Protein AF-A0AAD9KXQ6-F1 (afdb_monomer)

Organism: Ridgeia piscesae (NCBI:txid27915)

Solvent-accessible surface area (backbone atoms only — not comparable to full-atom values): 14714 Å² total; per-residue (Å²): 136,87,75,95,82,73,91,66,89,77,78,86,79,86,80,89,77,93,80,76,83,71,79,79,70,72,80,67,67,81,70,73,76,75,82,79,82,61,79,60,56,77,40,66,69,54,36,52,54,49,51,54,51,50,54,53,53,54,74,71,52,80,78,59,92,85,65,50,75,68,57,53,49,51,51,53,51,51,51,58,55,62,71,52,66,61,65,51,61,38,98,84,64,82,48,66,40,57,52,66,70,60,47,51,54,48,50,49,54,53,51,49,59,70,72,63,58,87,73,85,74,62,60,69,64,56,74,67,53,84,79,72,84,82,69,67,82,73,76,54,81,82,49,72,67,56,53,50,51,52,46,69,64,54,62,78,95,52,82,46,59,99,82,66,60,41,54,57,54,66,55,62,62,58,82,72,62,78,86,70,83,80,89,82,80,83,66,79,81,72,70,84,80,73,84,68,55,75,67,54,53,49,52,53,54,51,52,56,56,51,60,70,68,73,76,74,84,88,129

Radius of gyration: 32.1 Å; Cα contacts (8 Å, |Δi|>4): 55; chains: 1; bounding box: 67×59×83 Å

Secondary structure (DSSP, 8-state):
---S------------------------SS-PPPPP--GGGGSHHHHHHHHHHHHHHHHT----TT--HHHHHHHHHHHHHHSS---EE-TTSS-EE--HHHHHHHHHHHHHHHH-------HHHHHTS-PPPP-GGGSSPPPHHHHHHHHHTSPTTPPP-TT---HHHHHHTTTT-SS---SSS-S---GGGS---HHHHHHHHHHHHHHTTS-----

pLDDT: mean 71.6, std 14.68, range [35.88, 89.38]

Sequence (219 aa):
MRGTYCWTDHQMLRSKVALRIRQKHNRQGTSKPTKLDTAKLSTISHRKSFEQEMDSALAQSEVKENSTPDEEWAALQQIVYNTQSVHLKSRGGMETFSDSKIVMARWSEHFQKLHNVPGDIDHEALDNIPQRITKTSLDDIPTMDEIARAIAGLKDGKAPGGDGIPAEVWKHGRDNRQTAPTNHQCLGDDSALVAHSAEEMQKIVDAFSDASKEVRPED

Mean predicted aligned error: 21.48 Å

Structure (mmCIF, N/CA/C/O backbone):
data_AF-A0AAD9KXQ6-F1
#
_entry.id   AF-A0AAD9KXQ6-F1
#
loop_
_atom_site.group_PDB
_atom_site.id
_atom_site.type_symbol
_atom_site.label_atom_id
_atom_site.label_alt_id
_atom_site.label_comp_id
_atom_site.label_asym_id
_atom_site.label_entity_id
_atom_site.label_seq_id
_atom_site.pdbx_PDB_ins_code
_atom_site.Cartn_x
_atom_site.Cartn_y
_atom_site.Cartn_z
_atom_site.occupancy
_atom_site.B_iso_or_equiv
_atom_site.auth_seq_id
_atom_site.auth_comp_id
_atom_site.auth_asym_id
_atom_site.auth_atom_id
_atom_site.pdbx_PDB_model_num
ATOM 1 N N . MET A 1 1 ? -9.139 19.056 -11.353 1.00 37.84 1 MET A N 1
ATOM 2 C CA . MET A 1 1 ? -8.651 18.136 -12.402 1.00 37.84 1 MET A CA 1
ATOM 3 C C . MET A 1 1 ? -7.334 18.695 -12.913 1.00 37.84 1 MET A C 1
ATOM 5 O O . MET A 1 1 ? -7.326 19.841 -13.336 1.00 37.84 1 MET A O 1
ATOM 9 N N . ARG A 1 2 ? -6.211 17.983 -12.758 1.00 43.16 2 ARG A N 1
ATOM 10 C CA . ARG A 1 2 ? -4.914 18.439 -13.286 1.00 43.16 2 ARG A CA 1
ATOM 11 C C . ARG A 1 2 ? -4.705 17.771 -14.645 1.00 43.16 2 ARG A C 1
ATOM 13 O O . ARG A 1 2 ? -4.692 16.547 -14.707 1.00 43.16 2 ARG A O 1
ATOM 20 N N . GLY A 1 3 ? -4.668 18.583 -15.702 1.00 41.31 3 GLY A N 1
ATOM 21 C CA . GLY A 1 3 ? -4.514 18.152 -17.091 1.00 41.31 3 GLY A CA 1
ATOM 22 C C . GLY A 1 3 ? -3.111 17.630 -17.403 1.00 41.31 3 GLY A C 1
ATOM 23 O O . GLY A 1 3 ? -2.153 17.901 -16.683 1.00 41.31 3 GLY A O 1
ATOM 24 N N . THR A 1 4 ? -3.012 16.875 -18.492 1.00 38.00 4 THR A N 1
ATOM 25 C CA . THR A 1 4 ? -1.867 16.063 -18.935 1.00 38.00 4 THR A CA 1
ATOM 26 C C . THR A 1 4 ? -0.736 16.853 -19.607 1.00 38.00 4 THR A C 1
ATOM 28 O O . THR A 1 4 ? 0.055 16.279 -20.348 1.00 38.00 4 THR A O 1
ATOM 31 N N . TYR A 1 5 ? -0.623 18.157 -19.350 1.00 48.97 5 TYR A N 1
ATOM 32 C CA . TYR A 1 5 ? 0.453 18.999 -19.882 1.00 48.97 5 TYR A CA 1
ATOM 33 C C . TYR A 1 5 ? 1.459 19.323 -18.773 1.00 48.97 5 TYR A C 1
ATOM 35 O O . TYR A 1 5 ? 1.515 20.444 -18.274 1.00 48.97 5 TYR A O 1
ATOM 43 N N . CYS A 1 6 ? 2.242 18.331 -18.347 1.00 53.94 6 CYS A N 1
ATOM 44 C CA . CYS A 1 6 ? 3.423 18.556 -17.517 1.00 53.94 6 CYS A CA 1
ATOM 45 C C . CYS A 1 6 ? 4.685 18.221 -18.320 1.00 53.94 6 CYS A C 1
ATOM 47 O O . CYS A 1 6 ? 5.132 17.079 -18.381 1.00 53.94 6 CYS A O 1
ATOM 49 N N . TRP A 1 7 ? 5.276 19.249 -18.931 1.00 42.06 7 TRP A N 1
ATOM 50 C CA . TRP A 1 7 ? 6.691 19.243 -19.297 1.00 42.06 7 TRP A CA 1
ATOM 51 C C . TRP A 1 7 ? 7.493 19.394 -18.002 1.00 42.06 7 TRP A C 1
ATOM 53 O O . TRP A 1 7 ? 7.926 20.482 -17.640 1.00 42.06 7 TRP A O 1
ATOM 63 N N . THR A 1 8 ? 7.576 18.320 -17.223 1.00 46.66 8 THR A N 1
ATOM 64 C CA . THR A 1 8 ? 8.497 18.256 -16.090 1.00 46.66 8 THR A CA 1
ATOM 65 C C . THR A 1 8 ? 9.895 18.032 -16.659 1.00 46.66 8 THR A C 1
ATOM 67 O O . THR A 1 8 ? 10.080 17.124 -17.471 1.00 46.66 8 THR A O 1
ATOM 70 N N . ASP A 1 9 ? 10.876 18.828 -16.241 1.00 48.84 9 ASP A N 1
ATOM 71 C CA . ASP A 1 9 ? 12.291 18.541 -16.473 1.00 48.84 9 ASP A CA 1
ATOM 72 C C . ASP A 1 9 ? 12.640 17.211 -15.787 1.00 48.84 9 ASP A C 1
ATOM 74 O O . ASP A 1 9 ? 12.905 17.138 -14.586 1.00 48.84 9 ASP A O 1
ATOM 78 N N . HIS A 1 10 ? 12.563 16.115 -16.539 1.00 62.59 10 HIS A N 1
ATOM 79 C CA . HIS A 1 10 ? 12.861 14.782 -16.033 1.00 62.59 10 HIS A CA 1
ATOM 80 C C . HIS A 1 10 ? 14.367 14.530 -16.146 1.00 62.59 10 HIS A C 1
ATOM 82 O O . HIS A 1 10 ? 14.870 14.150 -17.202 1.00 62.59 10 HIS A O 1
ATOM 88 N N . GLN A 1 11 ? 15.105 14.694 -15.049 1.00 57.31 11 GLN A N 1
ATOM 89 C CA . GLN A 1 11 ? 16.472 14.182 -14.964 1.00 57.31 11 GLN A CA 1
ATOM 90 C C . GLN A 1 11 ? 16.442 12.664 -14.732 1.00 57.31 11 GLN A C 1
ATOM 92 O O . GLN A 1 11 ? 15.865 12.168 -13.761 1.00 57.31 11 GLN A O 1
ATOM 97 N N . MET A 1 12 ? 17.060 11.898 -15.634 1.00 59.19 12 MET A N 1
ATOM 98 C CA . MET A 1 12 ? 17.166 10.444 -15.500 1.00 59.19 12 MET A CA 1
ATOM 99 C C . MET A 1 12 ? 18.173 10.062 -14.404 1.00 59.19 12 MET A C 1
ATOM 101 O O . MET A 1 12 ? 19.383 10.040 -14.622 1.00 59.19 12 MET A O 1
ATOM 105 N N . LEU A 1 13 ? 17.673 9.667 -13.233 1.00 63.97 13 LEU A N 1
ATOM 106 C CA . LEU A 1 13 ? 18.478 9.062 -12.170 1.00 63.97 13 LEU A CA 1
ATOM 107 C C . LEU A 1 13 ? 18.647 7.558 -12.413 1.00 63.97 13 LEU A C 1
ATOM 109 O O . LEU A 1 13 ? 17.689 6.784 -12.387 1.00 63.97 13 LEU A O 1
ATOM 113 N N . ARG A 1 14 ? 19.891 7.110 -12.615 1.00 62.34 14 ARG A N 1
ATOM 114 C CA . ARG A 1 14 ? 20.202 5.692 -12.846 1.00 62.34 14 ARG A CA 1
ATOM 115 C C . ARG A 1 14 ? 20.626 5.000 -11.548 1.00 62.34 14 ARG A C 1
ATOM 117 O O . ARG A 1 14 ? 21.813 4.914 -11.241 1.00 62.34 14 ARG A O 1
ATOM 124 N N . SER A 1 15 ? 19.662 4.464 -10.803 1.00 67.31 15 SER A N 1
ATOM 125 C CA . SER A 1 15 ? 19.913 3.681 -9.585 1.00 67.31 15 SER A CA 1
ATOM 126 C C . SER A 1 15 ? 20.192 2.199 -9.895 1.00 67.31 15 SER A C 1
ATOM 128 O O . SER A 1 15 ? 19.660 1.624 -10.846 1.00 67.31 15 SER A O 1
ATOM 130 N N . LYS A 1 16 ? 21.072 1.557 -9.110 1.00 76.56 16 LYS A N 1
ATOM 131 C CA . LYS A 1 16 ? 21.320 0.104 -9.163 1.00 76.56 16 LYS A CA 1
ATOM 132 C C . LYS A 1 16 ? 20.734 -0.520 -7.903 1.00 76.56 16 LYS A C 1
ATOM 134 O O . LYS A 1 16 ? 21.330 -0.419 -6.837 1.00 76.56 16 LYS A O 1
ATOM 139 N N . VAL A 1 17 ? 19.573 -1.155 -8.031 1.00 76.06 17 VAL A N 1
ATOM 140 C CA . VAL A 1 17 ? 18.853 -1.757 -6.901 1.00 76.06 17 VAL A CA 1
ATOM 141 C C . VAL A 1 17 ? 18.864 -3.278 -7.043 1.00 76.06 17 VAL A C 1
ATOM 143 O O . VAL A 1 17 ? 18.562 -3.814 -8.108 1.00 76.06 17 VAL A O 1
ATOM 146 N N . ALA A 1 18 ? 19.211 -3.985 -5.966 1.00 78.12 18 ALA A N 1
ATOM 147 C CA . ALA A 1 18 ? 19.113 -5.439 -5.892 1.00 78.12 18 ALA A CA 1
ATOM 148 C C . ALA A 1 18 ? 17.700 -5.833 -5.438 1.00 78.12 18 ALA A C 1
ATOM 150 O O . ALA A 1 18 ? 17.412 -5.924 -4.246 1.00 78.12 18 ALA A O 1
ATOM 151 N N . LEU A 1 19 ? 16.797 -6.037 -6.397 1.00 74.06 19 LEU A N 1
ATOM 152 C CA . LEU A 1 19 ? 15.426 -6.454 -6.116 1.00 74.06 19 LEU A CA 1
ATOM 153 C C . LEU A 1 19 ? 15.350 -7.979 -6.042 1.00 74.06 19 LEU A C 1
ATOM 155 O O . LEU A 1 19 ? 15.640 -8.681 -7.009 1.00 74.06 19 LEU A O 1
ATOM 159 N N . ARG A 1 20 ? 14.921 -8.499 -4.893 1.00 83.12 20 ARG A N 1
ATOM 160 C CA . ARG A 1 20 ? 14.600 -9.917 -4.731 1.00 83.12 20 ARG A CA 1
ATOM 161 C C . ARG A 1 20 ? 13.089 -10.079 -4.801 1.00 83.12 20 ARG A C 1
ATOM 163 O O . ARG A 1 20 ? 12.376 -9.643 -3.899 1.00 83.12 20 ARG A O 1
ATOM 170 N N . ILE A 1 21 ? 12.603 -10.718 -5.863 1.00 75.19 21 ILE A N 1
ATOM 171 C CA . ILE A 1 21 ? 11.191 -11.093 -5.968 1.00 75.19 21 ILE A CA 1
ATOM 172 C C . ILE A 1 21 ? 10.921 -12.114 -4.862 1.00 75.19 21 ILE A C 1
ATOM 174 O O . ILE A 1 21 ? 11.450 -13.228 -4.886 1.00 75.19 21 ILE A O 1
ATOM 178 N N . ARG A 1 22 ? 10.141 -11.720 -3.850 1.00 74.06 22 ARG A N 1
ATOM 179 C CA . ARG A 1 22 ? 9.658 -12.661 -2.836 1.00 74.06 22 ARG A CA 1
ATOM 180 C C . ARG A 1 22 ? 8.825 -13.728 -3.543 1.00 74.06 22 ARG A C 1
ATOM 182 O O . ARG A 1 22 ? 8.024 -13.396 -4.416 1.00 74.06 22 ARG A O 1
ATOM 189 N N . GLN A 1 23 ? 9.011 -14.997 -3.175 1.00 75.44 23 GLN A N 1
ATOM 190 C CA . GLN A 1 23 ? 8.144 -16.070 -3.657 1.00 75.44 23 GLN A CA 1
ATOM 191 C C . GLN A 1 23 ? 6.686 -15.662 -3.439 1.00 75.44 23 GLN A C 1
ATOM 193 O O . GLN A 1 23 ? 6.315 -15.223 -2.348 1.00 75.44 23 GLN A O 1
ATOM 198 N N . LYS A 1 24 ? 5.874 -15.775 -4.495 1.00 60.97 24 LYS A N 1
ATOM 199 C CA . LYS A 1 24 ? 4.436 -15.538 -4.422 1.00 60.97 24 LYS A CA 1
ATOM 200 C C . LYS A 1 24 ? 3.870 -16.566 -3.451 1.00 60.97 24 LYS A C 1
ATOM 202 O O . LYS A 1 24 ? 3.709 -17.728 -3.812 1.00 60.97 24 LYS A O 1
ATOM 207 N N . HIS A 1 25 ? 3.611 -16.145 -2.216 1.00 61.06 25 HIS A N 1
ATOM 208 C CA . HIS A 1 25 ? 2.804 -16.933 -1.302 1.00 61.06 25 HIS A CA 1
ATOM 209 C C . HIS A 1 25 ? 1.496 -17.216 -2.041 1.00 61.06 25 HIS A C 1
ATOM 211 O O . HIS A 1 25 ? 0.894 -16.287 -2.591 1.00 61.06 25 HIS A O 1
ATOM 217 N N . ASN A 1 26 ? 1.115 -18.493 -2.134 1.00 57.41 26 ASN A N 1
ATOM 218 C CA . ASN A 1 26 ? -0.130 -18.903 -2.773 1.00 57.41 26 ASN A CA 1
ATOM 219 C C . ASN A 1 26 ? -1.236 -17.963 -2.292 1.00 57.41 26 ASN A C 1
ATOM 221 O O . ASN A 1 26 ? -1.276 -17.651 -1.094 1.00 57.41 26 ASN A O 1
ATOM 225 N N . ARG A 1 27 ? -2.082 -17.470 -3.210 1.00 52.28 27 ARG A N 1
ATOM 226 C CA . ARG A 1 27 ? -3.294 -16.751 -2.806 1.00 52.28 27 ARG A CA 1
ATOM 227 C C . ARG A 1 27 ? -3.986 -17.696 -1.838 1.00 52.28 27 ARG A C 1
ATOM 229 O O . ARG A 1 27 ? -4.393 -18.779 -2.249 1.00 52.28 27 ARG A O 1
ATOM 236 N N . GLN A 1 28 ? -3.980 -17.345 -0.553 1.00 55.03 28 GLN A N 1
ATOM 237 C CA . GLN A 1 28 ? -4.756 -18.077 0.428 1.00 55.03 28 GLN A CA 1
ATOM 238 C C . GLN A 1 28 ? -6.164 -18.075 -0.165 1.00 55.03 28 GLN A C 1
ATOM 240 O O . GLN A 1 28 ? -6.674 -16.999 -0.496 1.00 55.03 28 GLN A O 1
ATOM 245 N N . GLY A 1 29 ? -6.731 -19.261 -0.420 1.00 56.75 29 GLY A N 1
ATOM 246 C CA . GLY A 1 29 ? -8.161 -19.365 -0.710 1.00 56.75 29 GLY A CA 1
ATOM 247 C C . GLY A 1 29 ? -8.908 -18.509 0.309 1.00 56.75 29 GLY A C 1
ATOM 248 O O . GLY A 1 29 ? -8.386 -18.382 1.418 1.00 56.75 29 GLY A O 1
ATOM 249 N N . THR A 1 30 ? -10.003 -17.863 -0.121 1.00 56.91 30 THR A N 1
ATOM 250 C CA . THR A 1 30 ? -10.849 -16.925 0.653 1.00 56.91 30 THR A CA 1
ATOM 251 C C . THR A 1 30 ? -10.322 -16.730 2.067 1.00 56.91 30 THR A C 1
ATOM 253 O O . THR A 1 30 ? -10.507 -17.633 2.887 1.00 56.91 30 THR A O 1
ATOM 256 N N . SER A 1 31 ? -9.565 -15.639 2.281 1.00 54.75 31 SER A N 1
ATOM 257 C CA . SER A 1 31 ? -8.883 -15.314 3.542 1.00 54.75 31 SER A CA 1
ATOM 258 C C . SER A 1 31 ? -9.594 -15.971 4.709 1.00 54.75 31 SER A C 1
ATOM 260 O O . SER A 1 31 ? -10.783 -15.710 4.905 1.00 54.75 31 SER A O 1
ATOM 262 N N . LYS A 1 32 ? -8.880 -16.813 5.470 1.00 56.91 32 LYS A N 1
ATOM 263 C CA . LYS A 1 32 ? -9.443 -17.335 6.716 1.00 56.91 32 LYS A CA 1
ATOM 264 C C . LYS A 1 32 ? -10.043 -16.148 7.475 1.00 56.91 32 LYS A C 1
ATOM 266 O O . LYS A 1 32 ? -9.396 -15.091 7.491 1.00 56.91 32 LYS A O 1
ATOM 271 N N . PRO A 1 33 ? -11.250 -16.293 8.039 1.00 58.66 33 PRO A N 1
ATOM 272 C CA . PRO A 1 33 ? -11.878 -15.218 8.781 1.00 58.66 33 PRO A CA 1
ATOM 273 C C . PRO A 1 33 ? -10.869 -14.637 9.770 1.00 58.66 33 PRO A C 1
ATOM 275 O O . PRO A 1 33 ? -10.152 -15.392 10.439 1.00 58.66 33 PRO A O 1
ATOM 278 N N . THR A 1 34 ? -10.735 -13.311 9.780 1.00 67.75 34 THR A N 1
ATOM 279 C CA . THR A 1 34 ? -9.750 -12.611 10.605 1.00 67.75 34 THR A CA 1
ATOM 280 C C . THR A 1 34 ? -9.870 -13.124 12.036 1.00 67.75 34 THR A C 1
ATOM 282 O O . THR A 1 34 ? -10.971 -13.189 12.583 1.00 67.75 34 THR A O 1
ATOM 285 N N . LYS A 1 35 ? -8.757 -13.560 12.638 1.00 70.62 35 LYS A N 1
ATOM 286 C CA . LYS A 1 35 ? -8.776 -14.090 14.005 1.00 70.62 35 LYS A CA 1
ATOM 287 C C . LYS A 1 35 ? -9.374 -13.027 14.931 1.00 70.62 35 LYS A C 1
ATOM 289 O O . LYS A 1 35 ? -8.826 -11.930 15.031 1.00 70.62 35 LYS A O 1
ATOM 294 N N . LEU A 1 36 ? -10.482 -13.364 15.587 1.00 75.19 36 LEU A N 1
ATOM 295 C CA . LEU A 1 36 ? -11.140 -12.492 16.556 1.00 75.19 36 LEU A CA 1
ATOM 296 C C . LEU A 1 36 ? -10.188 -12.250 17.737 1.00 75.19 36 LEU A C 1
ATOM 298 O O . LEU A 1 36 ? -9.633 -13.200 18.298 1.00 75.19 36 LEU A O 1
ATOM 302 N N . ASP A 1 37 ? -9.966 -10.982 18.089 1.00 73.31 37 ASP A N 1
ATOM 303 C CA . ASP A 1 37 ? -9.181 -10.616 19.271 1.00 73.31 37 ASP A CA 1
ATOM 304 C C . ASP A 1 37 ? -10.061 -10.727 20.519 1.00 73.31 37 ASP A C 1
ATOM 306 O O . ASP A 1 37 ? -10.917 -9.883 20.782 1.00 73.31 37 ASP A O 1
ATOM 310 N N . THR A 1 38 ? -9.850 -11.790 21.291 1.00 78.44 38 THR A N 1
ATOM 311 C CA . THR A 1 38 ? -10.613 -12.085 22.506 1.00 78.44 38 THR A CA 1
ATOM 312 C C . THR A 1 38 ? -9.974 -11.513 23.770 1.00 78.44 38 THR A C 1
ATOM 314 O O . THR A 1 38 ? -10.535 -11.679 24.853 1.00 78.44 38 THR A O 1
ATOM 317 N N . ALA A 1 39 ? -8.825 -10.829 23.681 1.00 79.19 39 ALA A N 1
ATOM 318 C CA . ALA A 1 39 ? -8.081 -10.380 24.861 1.00 79.19 39 ALA A CA 1
ATOM 319 C C . ALA A 1 39 ? -8.917 -9.460 25.768 1.00 79.19 39 ALA A C 1
ATOM 321 O O . ALA A 1 39 ? -8.823 -9.524 26.994 1.00 79.19 39 ALA A O 1
ATOM 322 N N . LYS A 1 40 ? -9.786 -8.638 25.170 1.00 74.75 40 LYS A N 1
ATOM 323 C CA . LYS A 1 40 ? -10.638 -7.683 25.892 1.00 74.75 40 LYS A CA 1
ATOM 324 C C . LYS A 1 40 ? -11.869 -8.315 26.551 1.00 74.75 40 LYS A C 1
ATOM 326 O O . LYS A 1 40 ? -12.430 -7.701 27.454 1.00 74.75 40 LYS A O 1
ATOM 331 N N . LEU A 1 41 ? -12.261 -9.533 26.160 1.00 75.31 41 LEU A N 1
ATOM 332 C CA . LEU A 1 41 ? -13.418 -10.242 26.734 1.00 75.31 41 LEU A CA 1
ATOM 333 C C . LEU A 1 41 ? -13.162 -10.758 28.159 1.00 75.31 41 LEU A C 1
ATOM 335 O O . LEU A 1 41 ? -14.107 -11.086 28.875 1.00 75.31 41 LEU A O 1
ATOM 339 N N . SER A 1 42 ? -11.897 -10.791 28.591 1.00 76.94 42 SER A N 1
ATOM 340 C CA . SER A 1 42 ? -11.527 -11.088 29.981 1.00 76.94 42 SER A CA 1
ATOM 341 C C . SER A 1 42 ? -12.117 -10.061 30.962 1.00 76.94 42 SER A C 1
ATOM 343 O O . SER A 1 42 ? -12.507 -10.390 32.083 1.00 76.94 42 SER A O 1
ATOM 345 N N . THR A 1 43 ? -12.266 -8.809 30.522 1.00 86.56 43 THR A N 1
ATOM 346 C CA . THR A 1 43 ? -12.839 -7.735 31.333 1.00 86.56 43 THR A CA 1
ATOM 347 C C . THR A 1 43 ? -14.367 -7.810 31.338 1.00 86.56 43 THR A C 1
ATOM 349 O O . THR A 1 43 ? -15.013 -7.722 30.295 1.00 86.56 43 THR A O 1
ATOM 352 N N . ILE A 1 44 ? -14.959 -7.885 32.535 1.00 84.19 44 ILE A N 1
ATOM 353 C CA . ILE A 1 44 ? -16.414 -8.009 32.747 1.00 84.19 44 ILE A CA 1
ATOM 354 C C . ILE A 1 44 ? -17.211 -6.894 32.052 1.00 84.19 44 ILE A C 1
ATOM 356 O O . ILE A 1 44 ? -18.241 -7.177 31.447 1.00 84.19 44 ILE A O 1
ATOM 360 N N . SER A 1 45 ? -16.741 -5.645 32.104 1.00 76.38 45 SER A N 1
ATOM 361 C CA . SER A 1 45 ? -17.443 -4.513 31.484 1.00 76.38 45 SER A CA 1
ATOM 362 C C . SER A 1 45 ? -17.508 -4.633 29.962 1.00 76.38 45 SER A C 1
ATOM 364 O O . SER A 1 45 ? -18.580 -4.488 29.387 1.00 76.38 45 SER A O 1
ATOM 366 N N . HIS A 1 46 ? -16.384 -4.963 29.315 1.00 78.38 46 HIS A N 1
ATOM 367 C CA . HIS A 1 46 ? -16.334 -5.146 27.861 1.00 78.38 46 HIS A CA 1
ATOM 368 C C . HIS A 1 46 ? -17.183 -6.335 27.405 1.00 78.38 46 HIS A C 1
ATOM 370 O O . HIS A 1 46 ? -17.846 -6.242 26.378 1.00 78.38 46 HIS A O 1
ATOM 376 N N . ARG A 1 47 ? -17.215 -7.417 28.192 1.00 81.75 47 ARG A N 1
ATOM 377 C CA . ARG A 1 47 ? -18.092 -8.563 27.937 1.00 81.75 47 ARG A CA 1
ATOM 378 C C . ARG A 1 47 ? -19.573 -8.188 28.000 1.00 81.75 47 ARG A C 1
ATOM 380 O O . ARG A 1 47 ? -20.292 -8.513 27.070 1.00 81.75 47 ARG A O 1
ATOM 387 N N . LYS A 1 48 ? -20.011 -7.461 29.034 1.00 82.75 48 LYS A N 1
ATOM 388 C CA . LYS A 1 48 ? -21.417 -7.039 29.160 1.00 82.75 48 LYS A CA 1
ATOM 389 C C . LYS A 1 48 ? -21.866 -6.119 28.026 1.00 82.75 48 LYS A C 1
ATOM 391 O O . LYS A 1 48 ? -22.971 -6.274 27.527 1.00 82.75 48 LYS A O 1
ATOM 396 N N . SER A 1 49 ? -21.022 -5.170 27.617 1.00 81.94 49 SER A N 1
ATOM 397 C CA . SER A 1 49 ? -21.338 -4.300 26.478 1.00 81.94 49 SER A CA 1
ATOM 398 C C . SER A 1 49 ? -21.442 -5.093 25.176 1.00 81.94 49 SER A C 1
ATOM 400 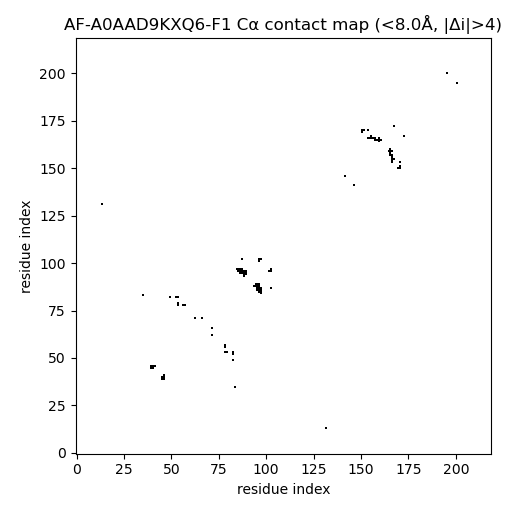O O . SER A 1 49 ? -22.375 -4.875 24.415 1.00 81.94 49 SER A O 1
ATOM 402 N N . PHE A 1 50 ? -20.532 -6.047 24.953 1.00 81.50 50 PHE A N 1
ATOM 403 C CA . PHE A 1 50 ? -20.579 -6.923 23.782 1.00 81.50 50 PHE A CA 1
ATOM 404 C C . PHE A 1 50 ? -21.813 -7.840 23.784 1.00 81.50 50 PHE A C 1
ATOM 406 O O . PHE A 1 50 ? -22.444 -7.993 22.746 1.00 81.50 50 PHE A O 1
ATOM 413 N N . GLU A 1 51 ? -22.189 -8.409 24.935 1.00 84.62 51 GLU A N 1
ATOM 414 C CA . GLU A 1 51 ? -23.429 -9.189 25.099 1.00 84.62 51 GLU A CA 1
ATOM 415 C C . GLU A 1 51 ? -24.657 -8.352 24.707 1.00 84.62 51 GLU A C 1
ATOM 417 O O . GLU A 1 51 ? -25.439 -8.771 23.861 1.00 84.62 51 GLU A O 1
ATOM 422 N N . GLN A 1 52 ? -24.774 -7.126 25.228 1.00 84.44 52 GLN A N 1
ATOM 423 C CA . GLN A 1 52 ? -25.885 -6.222 24.901 1.00 84.44 52 GLN A CA 1
ATOM 424 C C . GLN A 1 52 ? -25.941 -5.846 23.413 1.00 84.44 52 GLN A C 1
ATOM 426 O O . GLN A 1 52 ? -27.025 -5.743 22.834 1.00 84.44 52 GLN A O 1
ATOM 431 N N . GLU A 1 53 ? -24.783 -5.622 22.793 1.00 84.38 53 GLU A N 1
ATOM 432 C CA . GLU A 1 53 ? -24.681 -5.284 21.373 1.00 84.38 53 GLU A CA 1
ATOM 433 C C . GLU A 1 53 ? -25.045 -6.482 20.483 1.00 84.38 53 GLU A C 1
ATOM 435 O O . GLU A 1 53 ? -25.797 -6.328 19.521 1.00 84.38 53 GLU A O 1
ATOM 440 N N . MET A 1 54 ? -24.594 -7.687 20.850 1.00 83.69 54 MET A N 1
ATOM 441 C CA . MET A 1 54 ? -24.959 -8.938 20.182 1.00 83.69 54 MET A CA 1
ATOM 442 C C . MET A 1 54 ? -26.454 -9.239 20.292 1.00 83.69 54 MET A C 1
ATOM 444 O O . MET A 1 54 ? -27.076 -9.546 19.278 1.00 83.69 54 MET A O 1
ATOM 448 N N . ASP A 1 55 ? -27.043 -9.106 21.482 1.00 85.00 55 ASP A N 1
ATOM 449 C CA . ASP A 1 55 ? -28.477 -9.326 21.698 1.00 85.00 55 ASP A CA 1
ATOM 450 C C . ASP A 1 55 ? -29.319 -8.344 20.871 1.00 85.00 55 ASP A C 1
ATOM 452 O O . ASP A 1 55 ? -30.307 -8.727 20.243 1.00 85.00 55 ASP A O 1
ATOM 456 N N . SER A 1 56 ? -28.889 -7.080 20.804 1.00 85.75 56 SER A N 1
ATOM 457 C CA . SER A 1 56 ? -29.545 -6.055 19.985 1.00 85.75 56 SER A CA 1
ATOM 458 C C . SER A 1 56 ? -29.437 -6.355 18.486 1.00 85.75 56 SER A C 1
ATOM 460 O O . SER A 1 56 ? -30.408 -6.173 17.754 1.00 85.75 56 SER A O 1
ATOM 462 N N . ALA A 1 57 ? -28.275 -6.826 18.021 1.00 83.56 57 ALA A N 1
ATOM 463 C CA . ALA A 1 57 ? -28.046 -7.174 16.620 1.00 83.56 57 ALA A CA 1
ATOM 464 C C . ALA A 1 57 ? -28.818 -8.435 16.197 1.00 83.56 57 ALA A C 1
ATOM 466 O O . ALA A 1 57 ? -29.354 -8.488 15.091 1.00 83.56 57 ALA A O 1
ATOM 467 N N . LEU A 1 58 ? -28.926 -9.427 17.086 1.00 83.12 58 LEU A N 1
ATOM 468 C CA . LEU A 1 58 ? -29.732 -10.627 16.864 1.00 83.12 58 LEU A CA 1
ATOM 469 C C . LEU A 1 58 ? -31.228 -10.302 16.824 1.00 83.12 58 LEU A C 1
ATOM 471 O O . LEU A 1 58 ? -31.929 -10.824 15.966 1.00 83.12 58 LEU A O 1
ATOM 475 N N . ALA A 1 59 ? -31.708 -9.396 17.681 1.00 83.44 59 ALA A N 1
ATOM 476 C CA . ALA A 1 59 ? -33.104 -8.955 17.674 1.00 83.44 59 ALA A CA 1
ATOM 477 C C . ALA A 1 59 ? -33.508 -8.202 16.390 1.00 83.44 59 ALA A C 1
ATOM 479 O O . ALA A 1 59 ? -34.684 -8.179 16.038 1.00 83.44 59 ALA A O 1
ATOM 480 N N . GLN A 1 60 ? -32.548 -7.587 15.693 1.00 79.06 60 GLN A N 1
ATOM 481 C CA . GLN A 1 60 ? -32.764 -6.910 14.406 1.00 79.06 60 GLN A CA 1
ATOM 482 C C . GLN A 1 60 ? -32.618 -7.849 13.200 1.00 79.06 60 GLN A C 1
ATOM 484 O O . GLN A 1 60 ? -32.944 -7.462 12.079 1.00 79.06 60 GLN A O 1
ATOM 489 N N . SER A 1 61 ? -32.110 -9.066 13.407 1.00 74.25 61 SER A N 1
ATOM 490 C CA . SER A 1 61 ? -31.940 -10.053 12.348 1.00 74.25 61 SER A CA 1
ATOM 491 C C . SER A 1 61 ? -33.225 -10.856 12.155 1.00 74.25 61 SER A C 1
ATOM 493 O O . SER A 1 61 ? -33.585 -11.682 12.990 1.00 74.25 61 SER A O 1
ATOM 495 N N . GLU A 1 62 ? -33.894 -10.676 11.019 1.00 68.69 62 GLU A N 1
ATOM 496 C CA . GLU A 1 62 ? -35.013 -11.534 10.622 1.00 68.69 62 GLU A CA 1
ATOM 497 C C . GLU A 1 62 ? -34.473 -12.884 10.127 1.00 68.69 62 GLU A C 1
ATOM 499 O O . GLU A 1 62 ? -33.797 -12.963 9.097 1.00 68.69 62 GLU A O 1
ATOM 504 N N . VAL A 1 63 ? -34.762 -13.962 10.860 1.00 63.31 63 VAL A N 1
ATOM 505 C CA . VAL A 1 63 ? -34.551 -15.324 10.355 1.00 63.31 63 VAL A CA 1
ATOM 506 C C . VAL A 1 63 ? -35.598 -15.559 9.275 1.00 63.31 63 VAL A C 1
ATOM 508 O O . VAL A 1 63 ? -36.799 -15.497 9.538 1.00 63.31 63 VAL A O 1
ATOM 511 N N . LYS A 1 64 ? -35.154 -15.788 8.040 1.00 65.31 64 LYS A N 1
ATOM 512 C CA . LYS A 1 64 ? -36.066 -16.080 6.935 1.00 65.31 64 LYS A CA 1
ATOM 513 C C . LYS A 1 64 ? -36.684 -17.455 7.180 1.00 65.31 64 LYS A C 1
ATOM 515 O O . LYS A 1 64 ? -35.965 -18.446 7.208 1.00 65.31 64 LYS A O 1
ATOM 520 N N . GLU A 1 65 ? -38.005 -17.547 7.317 1.00 57.75 65 GLU A N 1
ATOM 521 C CA . GLU A 1 65 ? -38.678 -18.850 7.298 1.00 57.75 65 GLU A CA 1
ATOM 522 C C . GLU A 1 65 ? -38.355 -19.527 5.948 1.00 57.75 65 GLU A C 1
ATOM 524 O O . GLU A 1 65 ? -38.738 -19.011 4.897 1.00 57.75 65 GLU A O 1
ATOM 529 N N . ASN A 1 66 ? -37.606 -20.642 5.990 1.00 67.25 66 ASN A N 1
ATOM 530 C CA . ASN A 1 66 ? -37.022 -21.435 4.883 1.00 67.25 66 ASN A CA 1
ATOM 531 C C . ASN A 1 66 ? -35.519 -21.238 4.575 1.00 67.25 66 ASN A C 1
ATOM 533 O O . ASN A 1 66 ? -35.067 -21.702 3.526 1.00 67.25 66 ASN A O 1
ATOM 537 N N . SER A 1 67 ? -34.723 -20.607 5.445 1.00 71.25 67 SER A N 1
ATOM 538 C CA . SER A 1 67 ? -33.260 -20.606 5.288 1.00 71.25 67 SER A CA 1
ATOM 539 C C . SER A 1 67 ? -32.635 -21.982 5.528 1.00 71.25 67 SER A C 1
ATOM 541 O O . SER A 1 67 ? -33.088 -22.776 6.352 1.00 71.25 67 SER A O 1
ATOM 543 N N . THR A 1 68 ? -31.570 -22.277 4.784 1.00 84.50 68 THR A N 1
ATOM 544 C CA . THR A 1 68 ? -30.750 -23.464 5.044 1.00 84.50 68 THR A CA 1
ATOM 545 C C . THR A 1 68 ? -29.841 -23.234 6.261 1.00 84.50 68 THR A C 1
ATOM 547 O O . THR A 1 68 ? -29.423 -22.098 6.502 1.00 84.50 68 THR A O 1
ATOM 550 N N . PRO A 1 69 ? -29.462 -24.286 7.013 1.00 83.62 69 PRO A N 1
ATOM 551 C CA . PRO A 1 69 ? -28.583 -24.143 8.179 1.00 83.62 69 PRO A CA 1
ATOM 552 C C . PRO A 1 69 ? -27.250 -23.440 7.874 1.00 83.62 69 PRO A C 1
ATOM 554 O O . PRO A 1 69 ? -26.714 -22.728 8.721 1.00 83.62 69 PRO A O 1
ATOM 557 N N . ASP A 1 70 ? -26.728 -23.602 6.654 1.00 80.94 70 ASP A N 1
ATOM 558 C CA . ASP A 1 70 ? -25.498 -22.940 6.210 1.00 80.94 70 ASP A CA 1
ATOM 559 C C . ASP A 1 70 ? -25.690 -21.428 6.002 1.00 80.94 70 ASP A C 1
ATOM 561 O O . ASP A 1 70 ? -24.791 -20.640 6.302 1.00 80.94 70 ASP A O 1
ATOM 565 N N . GLU A 1 71 ? -26.862 -21.000 5.530 1.00 81.75 71 GLU A N 1
ATOM 566 C CA . GLU A 1 71 ? -27.206 -19.583 5.367 1.00 81.75 71 GLU A CA 1
ATOM 567 C C . GLU A 1 71 ? -27.447 -18.904 6.719 1.00 81.75 71 GLU A C 1
ATOM 569 O O . GLU A 1 71 ? -26.999 -17.777 6.931 1.00 81.75 71 GLU A O 1
ATOM 574 N N . GLU A 1 72 ? -28.092 -19.603 7.655 1.00 83.81 72 GLU A N 1
ATOM 575 C CA . GLU A 1 72 ? -28.272 -19.137 9.035 1.00 83.81 72 GLU A CA 1
ATOM 576 C C . GLU A 1 72 ? -26.929 -19.005 9.756 1.00 83.81 72 GLU A C 1
ATOM 578 O O . GLU A 1 72 ? -26.661 -17.999 10.418 1.00 83.81 72 GLU A O 1
ATOM 583 N N . TRP A 1 73 ? -26.040 -19.984 9.573 1.00 81.81 73 TRP A N 1
ATOM 584 C CA . TRP A 1 73 ? -24.689 -19.928 10.113 1.00 81.81 73 TRP A CA 1
ATOM 585 C C . TRP A 1 73 ? -23.878 -18.778 9.511 1.00 81.81 73 TRP A C 1
ATOM 587 O O . TRP A 1 73 ? -23.217 -18.043 10.246 1.00 81.81 73 TRP A O 1
ATOM 597 N N . ALA A 1 74 ? -23.960 -18.566 8.196 1.00 82.31 74 ALA A N 1
ATOM 598 C CA . ALA A 1 74 ? -23.299 -17.443 7.538 1.00 82.31 74 ALA A CA 1
ATOM 599 C C . ALA A 1 74 ? -23.824 -16.088 8.048 1.00 82.31 74 ALA A C 1
ATOM 601 O O . ALA A 1 74 ? -23.032 -15.174 8.286 1.00 82.31 74 ALA A O 1
ATOM 602 N N . ALA A 1 75 ? -25.137 -15.966 8.276 1.00 82.69 75 ALA A N 1
ATOM 603 C CA . ALA A 1 75 ? -25.745 -14.768 8.848 1.00 82.69 75 ALA A CA 1
ATOM 604 C C . ALA A 1 75 ? -25.246 -14.504 10.278 1.00 82.69 75 ALA A C 1
ATOM 606 O O . ALA A 1 75 ? -24.804 -13.395 10.582 1.00 82.69 75 ALA A O 1
ATOM 607 N N . LEU A 1 76 ? -25.218 -15.532 11.132 1.00 84.31 76 LEU A N 1
ATOM 608 C CA . LEU A 1 76 ? -24.667 -15.433 12.487 1.00 84.31 76 LEU A CA 1
ATOM 609 C C . LEU A 1 76 ? -23.183 -15.052 12.481 1.00 84.31 76 LEU A C 1
ATOM 611 O O . LEU A 1 76 ? -22.769 -14.179 13.245 1.00 84.31 76 LEU A O 1
ATOM 615 N N . GLN A 1 77 ? -22.380 -15.655 11.600 1.00 81.69 77 GLN A N 1
ATOM 616 C CA . GLN A 1 77 ? -20.976 -15.280 11.441 1.00 81.69 77 GLN A CA 1
ATOM 617 C C . GLN A 1 77 ? -20.842 -13.805 11.063 1.00 81.69 77 GLN A C 1
ATOM 619 O O . GLN A 1 77 ? -20.029 -13.096 11.655 1.00 81.69 77 GLN A O 1
ATOM 624 N N . GLN A 1 78 ? -21.655 -13.319 10.125 1.00 81.19 78 GLN A N 1
ATOM 625 C CA . GLN A 1 78 ? -21.612 -11.923 9.705 1.00 81.19 78 GLN A CA 1
ATOM 626 C C . GLN A 1 78 ? -21.973 -10.966 10.847 1.00 81.19 78 GLN A C 1
ATOM 628 O O . GLN A 1 78 ? -21.312 -9.941 11.004 1.00 81.19 78 GLN A O 1
ATOM 633 N N . ILE A 1 79 ? -22.962 -11.314 11.676 1.00 82.81 79 ILE A N 1
ATOM 634 C CA . ILE A 1 79 ? -23.336 -10.534 12.863 1.00 82.81 79 ILE A CA 1
ATOM 635 C C . ILE A 1 79 ? -22.154 -10.441 13.832 1.00 82.81 79 ILE A C 1
ATOM 637 O O . ILE A 1 79 ? -21.777 -9.336 14.210 1.00 82.81 79 ILE A O 1
ATOM 641 N N . VAL A 1 80 ? -21.512 -11.571 14.152 1.00 83.19 80 VAL A N 1
ATOM 642 C CA . VAL A 1 80 ? -20.347 -11.634 15.057 1.00 83.19 80 VAL A CA 1
ATOM 643 C C . VAL A 1 80 ? -19.150 -10.833 14.525 1.00 83.19 80 VAL A C 1
ATOM 645 O O . VAL A 1 80 ? -18.428 -10.199 15.295 1.00 83.19 80 VAL A O 1
ATOM 648 N N . TYR A 1 81 ? -18.913 -10.848 13.212 1.00 76.38 81 TYR A N 1
ATOM 649 C CA . TYR A 1 81 ? -17.835 -10.062 12.605 1.00 76.38 81 TYR A CA 1
ATOM 650 C C . TYR A 1 81 ? -18.160 -8.571 12.507 1.00 76.38 81 TYR A C 1
ATOM 652 O O . TYR A 1 81 ? -17.249 -7.752 12.587 1.00 76.38 81 TYR A O 1
ATOM 660 N N . ASN A 1 82 ? -19.431 -8.198 12.370 1.00 74.00 82 ASN A N 1
ATOM 661 C CA . ASN A 1 82 ? -19.841 -6.796 12.323 1.00 74.00 82 ASN A CA 1
ATOM 662 C C . ASN A 1 82 ? -19.832 -6.146 13.714 1.00 74.00 82 ASN A C 1
ATOM 664 O O . ASN A 1 82 ? -19.424 -4.993 13.836 1.00 74.00 82 ASN A O 1
ATOM 668 N N . THR A 1 83 ? -20.207 -6.882 14.765 1.00 73.19 83 THR A N 1
ATOM 669 C CA . THR A 1 83 ? -20.016 -6.439 16.159 1.00 73.19 83 THR A CA 1
ATOM 670 C C . THR A 1 83 ? -18.542 -6.405 16.561 1.00 73.19 83 THR A C 1
ATOM 672 O O . THR A 1 83 ? -18.173 -5.752 17.540 1.00 73.19 83 THR A O 1
ATOM 675 N N . GLN A 1 84 ? -17.646 -7.034 15.787 1.00 68.19 84 GLN A N 1
ATOM 676 C CA . GLN A 1 84 ? -16.208 -6.822 15.921 1.00 68.19 84 GLN A CA 1
ATOM 677 C C . GLN A 1 84 ? -15.821 -5.429 15.401 1.00 68.19 84 GLN A C 1
ATOM 679 O O . GLN A 1 84 ? -15.325 -5.229 14.296 1.00 68.19 84 GLN A O 1
ATOM 684 N N . SER A 1 85 ? -15.981 -4.447 16.271 1.00 59.16 85 SER A N 1
ATOM 685 C CA . SER A 1 85 ? -15.550 -3.079 16.042 1.00 59.16 85 SER A CA 1
ATOM 686 C C . SER A 1 85 ? -14.020 -3.003 15.820 1.00 59.16 85 SER A C 1
ATOM 688 O O . SER A 1 85 ? -13.205 -3.343 16.691 1.00 59.16 85 SER A O 1
ATOM 690 N N . VAL A 1 86 ? -13.602 -2.582 14.617 1.00 55.94 86 VAL A N 1
ATOM 691 C CA . VAL A 1 86 ? -12.196 -2.304 14.274 1.00 55.94 86 VAL A CA 1
ATOM 692 C C . VAL A 1 86 ? -11.817 -0.960 14.885 1.00 55.94 86 VAL A C 1
ATOM 694 O O . VAL A 1 86 ? -12.159 0.094 14.367 1.00 55.94 86 VAL A O 1
ATOM 697 N N . HIS A 1 87 ? -11.097 -0.998 16.001 1.00 62.59 87 HIS A N 1
ATOM 698 C CA . HIS A 1 87 ? -10.777 0.189 16.787 1.00 62.59 87 HIS A CA 1
ATOM 699 C C . HIS A 1 87 ? -9.451 0.827 16.338 1.00 62.59 87 HIS A C 1
ATOM 701 O O . HIS A 1 87 ? -8.368 0.375 16.723 1.00 62.59 87 HIS A O 1
ATOM 707 N N . LEU A 1 88 ? -9.511 1.923 15.578 1.00 62.53 88 LEU A N 1
ATOM 708 C CA . LEU A 1 88 ? -8.337 2.744 15.273 1.00 62.53 88 LEU A CA 1
ATOM 709 C C . LEU A 1 88 ? -8.058 3.708 16.443 1.00 62.53 88 LEU A C 1
ATOM 711 O O . LEU A 1 88 ? -8.785 4.677 16.650 1.00 62.53 88 LEU A O 1
ATOM 715 N N . LYS A 1 89 ? -6.985 3.473 17.209 1.00 70.44 89 LYS A N 1
ATOM 716 C CA . LYS A 1 89 ? -6.588 4.308 18.368 1.00 70.44 89 LYS A CA 1
ATOM 717 C C . LYS A 1 89 ? -6.131 5.694 17.954 1.00 70.44 89 LYS A C 1
ATOM 719 O O . LYS A 1 89 ? -5.223 5.738 17.131 1.00 70.44 89 LYS A O 1
ATOM 724 N N . SER A 1 90 ? -6.689 6.768 18.518 1.00 67.25 90 SER A N 1
ATOM 725 C CA . SER A 1 90 ? -6.370 8.197 18.330 1.00 67.25 90 SER A CA 1
ATOM 726 C C . SER A 1 90 ? -4.875 8.514 18.466 1.00 67.25 90 SER A C 1
ATOM 728 O O . SER A 1 90 ? -4.104 7.709 18.984 1.00 67.25 90 SER A O 1
ATOM 730 N N . ARG A 1 91 ? -4.433 9.681 17.972 1.00 66.75 91 ARG A N 1
ATOM 731 C CA . ARG A 1 91 ? -3.013 10.090 17.967 1.00 66.75 91 ARG A CA 1
ATOM 732 C C . ARG A 1 91 ? -2.420 10.122 19.380 1.00 66.75 91 ARG A C 1
ATOM 734 O O . ARG A 1 91 ? -1.252 9.800 19.541 1.00 66.75 91 ARG A O 1
ATOM 741 N N . GLY A 1 92 ? -3.236 10.456 20.383 1.00 69.94 92 GLY A N 1
ATOM 742 C CA . GLY A 1 92 ? -2.874 10.403 21.805 1.00 69.94 92 GLY A CA 1
ATOM 743 C C . GLY A 1 92 ? -3.164 9.063 22.495 1.00 69.94 92 GLY A C 1
ATOM 744 O O . GLY A 1 92 ? -3.009 8.963 23.703 1.00 69.94 92 GLY A O 1
ATOM 745 N N . GLY A 1 93 ? -3.634 8.043 21.768 1.00 64.06 93 GLY A N 1
ATOM 746 C CA . GLY A 1 93 ? -3.925 6.706 22.300 1.00 64.06 93 GLY A CA 1
ATOM 747 C C . GLY A 1 93 ? -5.172 6.581 23.187 1.00 64.06 93 GLY A C 1
ATOM 748 O O . GLY A 1 93 ? -5.492 5.465 23.587 1.00 64.06 93 GLY A O 1
ATOM 749 N N . MET A 1 94 ? -5.868 7.685 23.474 1.00 59.41 94 MET A N 1
ATOM 750 C CA . MET A 1 94 ? -6.948 7.742 24.469 1.00 59.41 94 MET A CA 1
ATOM 751 C C . MET A 1 94 ? -8.334 7.365 23.920 1.00 59.41 94 MET A C 1
ATOM 753 O O . MET A 1 94 ? -9.150 6.813 24.648 1.00 59.41 94 MET A O 1
ATOM 757 N N . GLU A 1 95 ? -8.585 7.602 22.633 1.00 65.94 95 GLU A N 1
ATOM 758 C CA . GLU A 1 95 ? -9.872 7.317 21.983 1.00 65.94 95 GLU A CA 1
ATOM 759 C C . GLU A 1 95 ? -9.705 6.244 20.911 1.00 65.94 95 GLU A C 1
ATOM 761 O O . GLU A 1 95 ? -8.654 6.150 20.276 1.00 65.94 95 GLU A O 1
ATOM 766 N N . THR A 1 96 ? -10.730 5.433 20.679 1.00 66.44 96 THR A N 1
ATOM 767 C CA . THR A 1 96 ? -10.744 4.429 19.613 1.00 66.44 96 THR A CA 1
ATOM 768 C C . THR A 1 96 ? -11.914 4.678 18.686 1.00 66.44 96 THR A C 1
ATOM 770 O O . THR A 1 96 ? -13.047 4.733 19.148 1.00 66.44 96 THR A O 1
ATOM 773 N N . PHE A 1 97 ? -11.635 4.794 17.390 1.00 69.94 97 PHE A N 1
ATOM 774 C CA . PHE A 1 97 ? -12.656 5.019 16.373 1.00 69.94 97 PHE A CA 1
ATOM 775 C C . PHE A 1 97 ? -13.026 3.714 15.691 1.00 69.94 97 PHE A C 1
ATOM 777 O O . PHE A 1 97 ? -12.136 2.968 15.280 1.00 69.94 97 PHE A O 1
ATOM 784 N N . SER A 1 98 ? -14.324 3.495 15.550 1.00 67.62 98 SER A N 1
ATOM 785 C CA . SER A 1 98 ? -14.916 2.304 14.933 1.00 67.62 98 SER A CA 1
ATOM 786 C C . SER A 1 98 ? -15.639 2.639 13.632 1.00 67.62 98 SER A C 1
ATOM 788 O O . SER A 1 98 ? -15.769 1.797 12.748 1.00 67.62 98 SER A O 1
ATOM 790 N N . ASP A 1 99 ? -16.040 3.904 13.478 1.00 78.38 99 ASP A N 1
ATOM 791 C CA . ASP A 1 99 ? -16.704 4.401 12.283 1.00 78.38 99 ASP A CA 1
ATOM 792 C C . ASP A 1 99 ? -15.751 4.464 11.091 1.00 78.38 99 ASP A C 1
ATOM 794 O O . ASP A 1 99 ? -14.745 5.182 11.101 1.00 78.38 99 ASP A O 1
ATOM 798 N N . SER A 1 100 ? -16.135 3.790 10.006 1.00 74.69 100 SER A N 1
ATOM 799 C CA . SER A 1 100 ? -15.376 3.744 8.751 1.00 74.69 100 SER A CA 1
ATOM 800 C C . SER A 1 100 ? -15.008 5.139 8.226 1.00 74.69 100 SER A C 1
ATOM 802 O O . SER A 1 100 ? -13.867 5.378 7.837 1.00 74.69 100 SER A O 1
ATOM 804 N N . LYS A 1 101 ? -15.928 6.112 8.295 1.00 79.75 101 LYS A N 1
ATOM 805 C CA . LYS A 1 101 ? -15.665 7.494 7.853 1.00 79.75 101 LYS A CA 1
ATOM 806 C C . LYS A 1 101 ? -14.566 8.171 8.679 1.00 79.75 101 LYS A C 1
ATOM 808 O O . LYS A 1 101 ? -13.698 8.832 8.113 1.00 79.75 101 LYS A O 1
ATOM 813 N N . ILE A 1 102 ? -14.581 7.977 9.999 1.00 78.94 102 ILE A N 1
ATOM 814 C CA . ILE A 1 102 ? -13.606 8.573 10.923 1.00 78.94 102 ILE A CA 1
ATOM 815 C C . ILE A 1 102 ? -12.239 7.905 10.753 1.00 78.94 102 ILE A C 1
ATOM 817 O O . ILE A 1 102 ? -11.212 8.585 10.718 1.00 78.94 102 ILE A O 1
ATOM 821 N N . VAL A 1 103 ? -12.222 6.582 10.566 1.00 80.38 103 VAL A N 1
ATOM 822 C CA . VAL A 1 103 ? -11.012 5.833 10.215 1.00 80.38 103 VAL A CA 1
ATOM 823 C C . VAL A 1 103 ? -10.413 6.409 8.930 1.00 80.38 103 VAL A C 1
ATOM 825 O O . VAL A 1 103 ? -9.267 6.847 8.945 1.00 80.38 103 VAL A O 1
ATOM 828 N N . MET A 1 104 ? -11.182 6.518 7.848 1.00 81.19 104 MET A N 1
ATOM 829 C CA . MET A 1 104 ? -10.679 6.998 6.556 1.00 81.19 104 MET A CA 1
ATOM 830 C C . MET A 1 104 ? -10.184 8.446 6.594 1.00 81.19 104 MET A C 1
ATOM 832 O O . MET A 1 104 ? -9.109 8.730 6.065 1.00 81.19 104 MET A O 1
ATOM 836 N N . ALA A 1 105 ? -10.900 9.348 7.271 1.00 85.19 105 ALA A N 1
ATOM 837 C CA . ALA A 1 105 ? -10.454 10.730 7.459 1.00 85.19 105 ALA A CA 1
ATOM 838 C C . ALA A 1 105 ? -9.090 10.793 8.163 1.00 85.19 105 ALA A C 1
ATOM 840 O O . ALA A 1 105 ? -8.204 11.561 7.787 1.00 85.19 105 ALA A O 1
ATOM 841 N N . ARG A 1 106 ? -8.883 9.923 9.149 1.00 84.06 106 ARG A N 1
ATOM 842 C CA . ARG A 1 106 ? -7.640 9.880 9.904 1.00 84.06 106 ARG A CA 1
ATOM 843 C C . ARG A 1 106 ? -6.490 9.204 9.168 1.00 84.06 106 ARG A C 1
ATOM 845 O O . ARG A 1 106 ? -5.343 9.627 9.307 1.00 84.06 106 ARG A O 1
ATOM 852 N N . TRP A 1 107 ? -6.781 8.172 8.381 1.00 82.50 107 TRP A N 1
ATOM 853 C CA . TRP A 1 107 ? -5.816 7.635 7.426 1.00 82.50 107 TRP A CA 1
ATOM 854 C C . TRP A 1 107 ? -5.380 8.746 6.465 1.00 82.50 107 TRP A C 1
ATOM 856 O O . TRP A 1 107 ? -4.186 8.983 6.329 1.00 82.50 107 TRP A O 1
ATOM 866 N N . SER A 1 108 ? -6.317 9.515 5.906 1.00 86.38 108 SER A N 1
ATOM 867 C CA . SER A 1 108 ? -5.991 10.662 5.051 1.00 86.38 108 SER A CA 1
ATOM 868 C C . SER A 1 108 ? -5.063 11.667 5.743 1.00 86.38 108 SER A C 1
ATOM 870 O O . SER A 1 108 ? -4.025 12.004 5.182 1.00 86.38 108 SER A O 1
ATOM 872 N N . GLU A 1 109 ? -5.370 12.100 6.972 1.00 85.94 109 GLU A N 1
ATOM 873 C CA . GLU A 1 109 ? -4.509 13.019 7.742 1.00 85.94 109 GLU A CA 1
ATOM 874 C C . GLU A 1 109 ? -3.093 12.449 7.938 1.00 85.94 109 GLU A C 1
ATOM 876 O O . GLU A 1 109 ? -2.092 13.134 7.712 1.00 85.94 109 GLU A O 1
ATOM 881 N N . HIS A 1 110 ? -2.995 11.177 8.339 1.00 83.06 110 HIS A N 1
ATOM 882 C CA . HIS A 1 110 ? -1.713 10.525 8.591 1.00 83.06 110 HIS A CA 1
ATOM 883 C C . HIS A 1 110 ? -0.857 10.430 7.323 1.00 83.06 110 HIS A C 1
ATOM 885 O O . HIS A 1 110 ? 0.321 10.789 7.349 1.00 83.06 110 HIS A O 1
ATOM 891 N N . PHE A 1 111 ? -1.452 9.995 6.211 1.00 83.88 111 PHE A N 1
ATOM 892 C CA . PHE A 1 111 ? -0.761 9.881 4.928 1.00 83.88 111 PHE A CA 1
ATOM 893 C C . PHE A 1 111 ? -0.374 11.245 4.368 1.00 83.88 111 PHE A C 1
ATOM 895 O O . PHE A 1 111 ? 0.739 11.401 3.871 1.00 83.88 111 PHE A O 1
ATOM 902 N N . GLN A 1 112 ? -1.246 12.245 4.500 1.00 85.69 112 GLN A N 1
ATOM 903 C CA . GLN A 1 112 ? -0.959 13.605 4.062 1.00 85.69 112 GLN A CA 1
ATOM 904 C C . GLN A 1 112 ? 0.245 14.181 4.810 1.00 85.69 112 GLN A C 1
ATOM 906 O O . GLN A 1 112 ? 1.120 14.770 4.184 1.00 85.69 112 GLN A O 1
ATOM 911 N N . LYS A 1 113 ? 0.333 13.957 6.126 1.00 83.31 113 LYS A N 1
ATOM 912 C CA . LYS A 1 113 ? 1.491 14.369 6.925 1.00 83.31 113 LYS A CA 1
ATOM 913 C C . LYS A 1 113 ? 2.764 13.614 6.548 1.00 83.31 113 LYS A C 1
ATOM 915 O O . LYS A 1 113 ? 3.826 14.217 6.529 1.00 83.31 113 LYS A O 1
ATOM 920 N N . LEU A 1 114 ? 2.669 12.308 6.300 1.00 85.19 114 LEU A N 1
ATOM 921 C CA . LEU A 1 114 ? 3.831 11.470 6.003 1.00 85.19 114 LEU A CA 1
ATOM 922 C C . LEU A 1 114 ? 4.430 11.777 4.623 1.00 85.19 114 LEU A C 1
ATOM 924 O O . LEU A 1 114 ? 5.647 11.837 4.488 1.00 85.19 114 LEU A O 1
ATOM 928 N N . HIS A 1 115 ? 3.579 11.954 3.610 1.00 75.25 115 HIS A N 1
ATOM 929 C CA . HIS A 1 115 ? 4.008 12.083 2.217 1.00 75.25 115 HIS A CA 1
ATOM 930 C C . HIS A 1 115 ? 4.184 13.523 1.738 1.00 75.25 115 HIS A C 1
ATOM 932 O O . HIS A 1 115 ? 4.926 13.736 0.786 1.00 75.25 115 HIS A O 1
ATOM 938 N N . ASN A 1 116 ? 3.543 14.502 2.380 1.00 80.19 116 ASN A N 1
ATOM 939 C CA . ASN A 1 116 ? 3.647 15.910 1.984 1.00 80.19 116 ASN A CA 1
ATOM 940 C C . ASN A 1 116 ? 4.495 16.727 2.964 1.00 80.19 116 ASN A C 1
ATOM 942 O O . ASN A 1 116 ? 4.219 17.906 3.186 1.00 80.19 116 ASN A O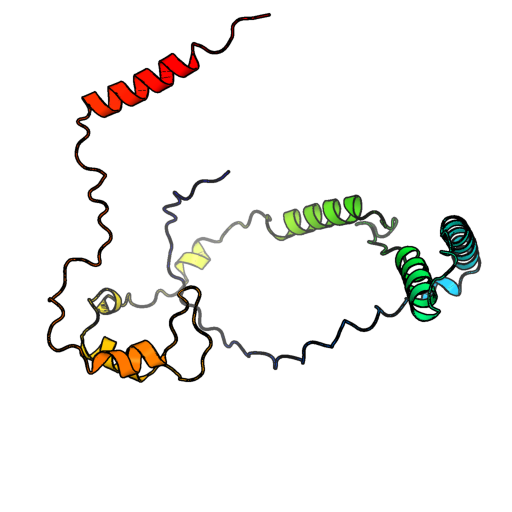 1
ATOM 946 N N . VAL A 1 117 ? 5.508 16.111 3.581 1.00 78.69 117 VAL A N 1
ATOM 947 C CA . VAL A 1 117 ? 6.516 16.879 4.318 1.00 78.69 117 VAL A CA 1
ATOM 948 C C . VAL A 1 117 ? 7.256 17.746 3.295 1.00 78.69 117 VAL A C 1
ATOM 950 O O . VAL A 1 117 ? 7.788 17.183 2.336 1.00 78.69 117 VAL A O 1
ATOM 953 N N . PRO A 1 118 ? 7.294 19.083 3.452 1.00 72.94 118 PRO A N 1
ATOM 954 C CA . PRO A 1 118 ? 8.151 19.917 2.624 1.00 72.94 118 PRO A CA 1
ATOM 955 C C . PRO A 1 118 ? 9.598 19.505 2.902 1.00 72.94 118 PRO A C 1
ATOM 957 O O . PRO A 1 118 ? 10.140 19.778 3.971 1.00 72.94 118 PRO A O 1
ATOM 960 N N . GLY A 1 119 ? 10.179 18.747 1.976 1.00 71.75 119 GLY A N 1
ATOM 961 C CA . GLY A 1 119 ? 11.591 18.406 2.005 1.00 71.75 119 GLY A CA 1
ATOM 962 C C . GLY A 1 119 ? 12.375 19.574 1.436 1.00 71.75 119 GLY A C 1
ATOM 963 O O . GLY A 1 119 ? 12.145 19.948 0.288 1.00 71.75 119 GLY A O 1
ATOM 964 N N . ASP A 1 120 ? 13.273 20.140 2.235 1.00 74.62 120 ASP A N 1
ATOM 965 C CA . ASP A 1 120 ? 14.350 20.963 1.701 1.00 74.62 120 ASP A CA 1
ATOM 966 C C . ASP A 1 120 ? 15.358 20.007 1.063 1.00 74.62 120 ASP A C 1
ATOM 968 O O . ASP A 1 120 ? 15.881 19.099 1.721 1.00 74.62 120 ASP A O 1
ATOM 972 N N . ILE A 1 121 ? 15.506 20.110 -0.251 1.00 76.00 121 ILE A N 1
ATOM 973 C CA . ILE A 1 121 ? 16.406 19.249 -1.001 1.00 76.00 121 ILE A CA 1
ATOM 974 C C . ILE A 1 121 ? 17.760 19.943 -0.982 1.00 76.00 121 ILE A C 1
ATOM 976 O O . ILE A 1 121 ? 17.918 21.012 -1.560 1.00 76.00 121 ILE A O 1
ATOM 980 N N . ASP A 1 122 ? 18.738 19.314 -0.340 1.00 81.88 122 ASP A N 1
ATOM 981 C CA . ASP A 1 122 ? 20.108 19.807 -0.352 1.00 81.88 122 ASP A CA 1
ATOM 982 C C . ASP A 1 122 ? 20.673 19.763 -1.783 1.00 81.88 122 ASP A C 1
ATOM 984 O O . ASP A 1 122 ? 20.958 18.697 -2.343 1.00 81.88 122 ASP A O 1
ATOM 988 N N . HIS A 1 123 ? 20.795 20.943 -2.388 1.00 80.81 123 HIS A N 1
ATOM 989 C CA . HIS A 1 123 ? 21.313 21.119 -3.740 1.00 80.81 123 HIS A CA 1
ATOM 990 C C . HIS A 1 123 ? 22.797 20.739 -3.842 1.00 80.81 123 HIS A C 1
ATOM 992 O O . HIS A 1 123 ? 23.215 20.220 -4.875 1.00 80.81 123 HIS A O 1
ATOM 998 N N . GLU A 1 124 ? 23.570 20.888 -2.760 1.00 85.69 124 GLU A N 1
ATOM 999 C CA . GLU A 1 124 ? 24.970 20.458 -2.718 1.00 85.69 124 GLU A CA 1
ATOM 1000 C C . GLU A 1 124 ? 25.060 18.929 -2.820 1.00 85.69 124 GLU A C 1
ATOM 1002 O O . GLU A 1 124 ? 25.887 18.384 -3.553 1.00 85.69 124 GLU A O 1
ATOM 1007 N N . ALA A 1 125 ?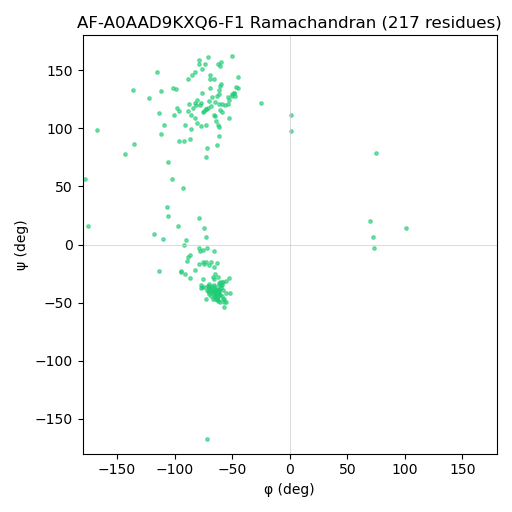 24.159 18.204 -2.151 1.00 82.75 125 ALA A N 1
ATOM 1008 C CA . ALA A 1 125 ? 24.083 16.750 -2.261 1.00 82.75 125 ALA A CA 1
ATOM 1009 C C . ALA A 1 125 ? 23.676 16.280 -3.670 1.00 82.75 125 ALA A C 1
ATOM 1011 O O . ALA A 1 125 ? 24.164 15.243 -4.119 1.00 82.75 125 ALA A O 1
ATOM 1012 N N . LEU A 1 126 ? 22.811 17.031 -4.364 1.00 79.44 126 LEU A N 1
ATOM 1013 C CA . LEU A 1 126 ? 22.392 16.775 -5.751 1.00 79.44 126 LEU A CA 1
ATOM 1014 C C . LEU A 1 126 ? 23.540 16.945 -6.749 1.00 79.44 126 LEU A C 1
ATOM 1016 O O . LEU A 1 126 ? 23.754 16.065 -7.585 1.00 79.44 126 LEU A O 1
ATOM 1020 N N . ASP A 1 127 ? 24.289 18.040 -6.635 1.00 85.44 127 ASP A N 1
ATOM 1021 C CA . ASP A 1 127 ? 25.415 18.347 -7.522 1.00 85.44 127 ASP A CA 1
ATOM 1022 C C . ASP A 1 127 ? 26.567 17.345 -7.353 1.00 85.44 127 ASP A C 1
ATOM 1024 O O . ASP A 1 127 ? 27.291 17.036 -8.301 1.00 85.44 127 ASP A O 1
ATOM 1028 N N . ASN A 1 128 ? 26.689 16.755 -6.161 1.00 87.81 128 ASN A N 1
ATOM 1029 C CA . ASN A 1 128 ? 27.663 15.709 -5.862 1.00 87.81 128 ASN A CA 1
ATOM 1030 C C . ASN A 1 128 ? 27.265 14.310 -6.373 1.00 87.81 128 ASN A C 1
ATOM 1032 O O . ASN A 1 128 ? 28.048 13.363 -6.239 1.00 87.81 128 ASN A O 1
ATOM 1036 N N . ILE A 1 129 ? 26.077 14.133 -6.969 1.00 85.94 129 ILE A N 1
ATOM 1037 C CA . ILE A 1 129 ? 25.675 12.846 -7.553 1.00 85.94 129 ILE A CA 1
ATOM 1038 C C . ILE A 1 129 ? 26.462 12.618 -8.855 1.00 85.94 129 ILE A C 1
ATOM 1040 O O . ILE A 1 129 ? 26.265 13.347 -9.831 1.00 85.94 129 ILE A O 1
ATOM 1044 N N . PRO A 1 130 ? 27.313 11.574 -8.943 1.00 85.62 130 PRO A N 1
ATOM 1045 C CA . PRO A 1 130 ? 28.119 11.328 -10.132 1.00 85.62 130 PRO A CA 1
ATOM 1046 C C . PRO A 1 130 ? 27.231 10.972 -11.328 1.00 85.62 130 PRO A C 1
ATOM 1048 O O . PRO A 1 130 ? 26.632 9.892 -11.395 1.00 85.62 130 PRO A O 1
ATOM 1051 N N . GLN A 1 131 ? 27.182 11.883 -12.298 1.00 82.44 131 GLN A N 1
ATOM 1052 C CA . GLN A 1 131 ? 26.457 11.690 -13.547 1.00 82.44 131 GLN A CA 1
ATOM 1053 C C . GLN A 1 131 ? 27.146 10.618 -14.396 1.00 82.44 131 GLN A C 1
ATOM 1055 O O . GLN A 1 131 ? 28.368 10.588 -14.554 1.00 82.44 131 GLN A O 1
ATOM 1060 N N . ARG A 1 132 ? 26.356 9.696 -14.952 1.00 82.12 132 ARG A N 1
ATOM 1061 C CA . ARG A 1 132 ? 26.871 8.709 -15.910 1.00 82.12 132 ARG A CA 1
ATOM 1062 C C . ARG A 1 132 ? 26.933 9.340 -17.292 1.00 82.12 132 ARG A C 1
ATOM 1064 O O . ARG A 1 132 ? 26.074 10.138 -17.636 1.00 82.12 132 ARG A O 1
ATOM 1071 N N . ILE A 1 133 ? 27.898 8.903 -18.099 1.00 86.50 133 ILE A N 1
ATOM 1072 C CA . ILE A 1 133 ? 28.009 9.311 -19.503 1.00 86.50 133 ILE A CA 1
ATOM 1073 C C . ILE A 1 133 ? 26.670 9.067 -20.207 1.00 86.50 133 ILE A C 1
ATOM 1075 O O . ILE A 1 133 ? 26.153 7.941 -20.199 1.00 86.50 133 ILE A O 1
ATOM 1079 N N . THR A 1 134 ? 26.130 10.128 -20.802 1.00 81.44 134 THR A N 1
ATOM 1080 C CA . THR A 1 134 ? 24.920 10.091 -21.620 1.00 81.44 134 THR A CA 1
ATOM 1081 C C . THR A 1 134 ? 25.136 9.133 -22.787 1.00 81.44 134 THR A C 1
ATOM 1083 O O . THR A 1 134 ? 26.070 9.293 -23.572 1.00 81.44 134 THR A O 1
ATOM 1086 N N . LYS A 1 135 ? 24.299 8.096 -22.886 1.00 81.94 135 LYS A N 1
ATOM 1087 C CA . LYS A 1 135 ? 24.349 7.129 -23.987 1.00 81.94 135 LYS A CA 1
ATOM 1088 C C . LYS A 1 135 ? 23.412 7.576 -25.103 1.00 81.94 135 LYS A C 1
ATOM 1090 O O . LYS A 1 135 ? 22.263 7.157 -25.119 1.00 81.94 135 LYS A O 1
ATOM 1095 N N . THR A 1 136 ? 23.933 8.373 -26.029 1.00 81.75 136 THR A N 1
ATOM 1096 C CA . THR A 1 136 ? 23.212 8.822 -27.235 1.00 81.75 136 THR A CA 1
ATOM 1097 C C . THR A 1 136 ? 22.884 7.678 -28.197 1.00 81.75 136 THR A C 1
ATOM 1099 O O . THR A 1 136 ? 21.963 7.786 -28.988 1.00 81.75 136 THR A O 1
ATOM 1102 N N . SER A 1 137 ? 23.569 6.534 -28.086 1.00 79.69 137 SER A N 1
ATOM 1103 C CA . SER A 1 137 ? 23.312 5.350 -28.922 1.00 79.69 137 SER A CA 1
ATOM 1104 C C . SER A 1 137 ? 21.940 4.694 -28.696 1.00 79.69 137 SER A C 1
ATOM 1106 O O . SER A 1 137 ? 21.641 3.677 -29.308 1.00 79.69 137 SER A O 1
ATOM 1108 N N . LEU A 1 138 ? 21.165 5.158 -27.709 1.00 79.00 138 LEU A N 1
ATOM 1109 C CA . LEU A 1 138 ? 19.794 4.698 -27.464 1.00 79.00 138 LEU A CA 1
ATOM 1110 C C . LEU A 1 138 ? 18.758 5.520 -28.240 1.00 79.00 138 LEU A C 1
ATOM 1112 O O . LEU A 1 138 ? 17.615 5.082 -28.333 1.00 79.00 138 LEU A O 1
ATOM 1116 N N . ASP A 1 139 ? 19.164 6.673 -28.779 1.00 83.75 139 ASP A N 1
ATOM 1117 C CA . ASP A 1 139 ? 18.317 7.550 -29.592 1.00 83.75 139 ASP A CA 1
ATOM 1118 C C . ASP A 1 139 ? 18.344 7.144 -31.079 1.00 83.75 139 ASP A C 1
ATOM 1120 O O . ASP A 1 139 ? 17.560 7.646 -31.885 1.00 83.75 139 ASP A O 1
ATOM 1124 N N . ASP A 1 140 ? 19.235 6.216 -31.444 1.00 84.94 140 ASP A N 1
ATOM 1125 C CA . ASP A 1 140 ? 19.350 5.679 -32.793 1.00 84.94 140 ASP A CA 1
ATOM 1126 C C . ASP A 1 140 ? 18.134 4.807 -33.148 1.00 84.94 140 ASP A C 1
ATOM 1128 O O . ASP A 1 140 ? 17.608 4.045 -32.331 1.00 84.94 140 ASP A O 1
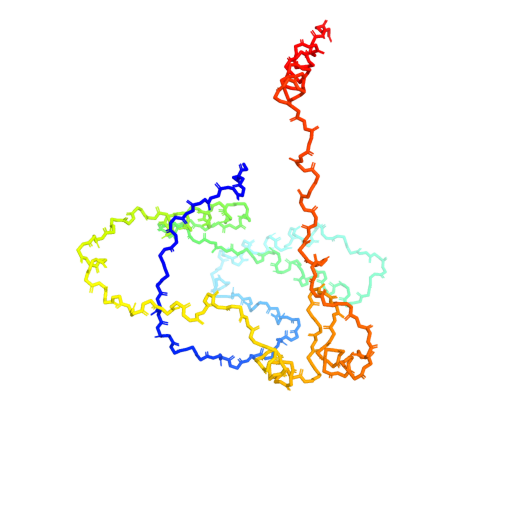ATOM 1132 N N . ILE A 1 141 ? 17.699 4.887 -34.409 1.00 86.94 141 ILE A N 1
ATOM 1133 C CA . ILE A 1 141 ? 16.607 4.053 -34.923 1.00 86.94 141 ILE A CA 1
ATOM 1134 C C . ILE A 1 141 ? 17.023 2.575 -34.820 1.00 86.94 141 ILE A C 1
ATOM 1136 O O . ILE A 1 141 ? 18.097 2.216 -35.313 1.00 86.94 141 ILE A O 1
ATOM 1140 N N . PRO A 1 142 ? 16.181 1.694 -34.242 1.00 86.12 142 PRO A N 1
ATOM 1141 C CA . PRO A 1 142 ? 16.519 0.286 -34.089 1.00 86.12 142 PRO A CA 1
ATOM 1142 C C . PRO A 1 142 ? 16.740 -0.378 -35.448 1.00 86.12 142 PRO A C 1
ATOM 1144 O O . PRO A 1 142 ? 15.936 -0.246 -36.377 1.00 86.12 142 PRO A O 1
ATOM 1147 N N . THR A 1 143 ? 17.826 -1.137 -35.555 1.00 89.31 143 THR A N 1
ATOM 1148 C CA . THR A 1 143 ? 18.168 -1.859 -36.783 1.00 89.31 143 THR A CA 1
ATOM 1149 C C . THR A 1 143 ? 17.258 -3.071 -36.989 1.00 89.31 143 THR A C 1
ATOM 1151 O O . THR A 1 143 ? 16.727 -3.656 -36.042 1.00 89.31 143 THR A O 1
ATOM 1154 N N . MET A 1 144 ? 17.096 -3.511 -38.242 1.00 88.12 144 MET A N 1
ATOM 1155 C CA . MET A 1 144 ? 16.235 -4.661 -38.552 1.00 88.12 144 MET A CA 1
ATOM 1156 C C . MET A 1 144 ? 16.684 -5.946 -37.834 1.00 88.12 144 MET A C 1
ATOM 1158 O O . MET A 1 144 ? 15.844 -6.724 -37.374 1.00 88.12 144 MET A O 1
ATOM 1162 N N . ASP A 1 145 ? 17.994 -6.130 -37.659 1.00 87.62 145 ASP A N 1
ATOM 1163 C CA . ASP A 1 145 ? 18.578 -7.266 -36.939 1.00 87.62 145 ASP A CA 1
ATOM 1164 C C . ASP A 1 145 ? 18.299 -7.214 -35.435 1.00 87.62 145 ASP A C 1
ATOM 1166 O O . ASP A 1 145 ? 18.078 -8.244 -34.797 1.00 87.62 145 ASP A O 1
ATOM 1170 N N . GLU A 1 146 ? 18.287 -6.024 -34.833 1.00 87.56 146 GLU A N 1
ATOM 1171 C CA . GLU A 1 146 ? 17.880 -5.848 -33.436 1.00 87.56 146 GLU A CA 1
ATOM 1172 C C . GLU A 1 146 ? 16.404 -6.165 -33.249 1.00 87.56 146 GLU A C 1
ATOM 1174 O O . GLU A 1 146 ? 16.062 -6.912 -32.334 1.00 87.56 146 GLU A O 1
ATOM 1179 N N . ILE A 1 147 ? 15.544 -5.696 -34.157 1.00 87.56 147 ILE A N 1
ATOM 1180 C CA . ILE A 1 147 ? 14.115 -6.018 -34.133 1.00 87.56 147 ILE A CA 1
ATOM 1181 C C . ILE A 1 147 ? 13.916 -7.534 -34.314 1.00 87.56 147 ILE A C 1
ATOM 1183 O O . ILE A 1 147 ? 13.098 -8.143 -33.624 1.00 87.56 147 ILE A O 1
ATOM 1187 N N . ALA A 1 148 ? 14.678 -8.180 -35.202 1.00 87.81 148 ALA A N 1
ATOM 1188 C CA . ALA A 1 148 ? 14.632 -9.629 -35.392 1.00 87.81 148 ALA A CA 1
ATOM 1189 C C . ALA A 1 148 ? 15.093 -10.418 -34.166 1.00 87.81 148 ALA A C 1
ATOM 1191 O O . ALA A 1 148 ? 14.398 -11.346 -33.749 1.00 87.81 148 ALA A O 1
ATOM 1192 N N . ARG A 1 149 ? 16.203 -10.019 -33.539 1.00 89.00 149 ARG A N 1
ATOM 1193 C CA . ARG A 1 149 ? 16.682 -10.631 -32.292 1.00 89.00 149 ARG A CA 1
ATOM 1194 C C . ARG A 1 149 ? 15.707 -10.418 -31.138 1.00 89.00 149 ARG A C 1
ATOM 1196 O O . ARG A 1 149 ? 15.482 -11.347 -30.367 1.00 89.00 149 ARG A O 1
ATOM 1203 N N . ALA A 1 150 ? 15.099 -9.236 -31.041 1.00 89.00 150 ALA A N 1
ATOM 1204 C CA . ALA A 1 150 ? 14.091 -8.939 -30.032 1.00 89.00 150 ALA A CA 1
ATOM 1205 C C . ALA A 1 150 ? 12.865 -9.845 -30.196 1.00 89.00 150 ALA A C 1
ATOM 1207 O O . ALA A 1 150 ? 12.461 -10.485 -29.230 1.00 89.00 150 ALA A O 1
ATOM 1208 N N . ILE A 1 151 ? 12.337 -9.975 -31.420 1.00 88.75 151 ILE A N 1
ATOM 1209 C CA . ILE A 1 151 ? 11.188 -10.844 -31.719 1.00 88.75 151 ILE A CA 1
ATOM 1210 C C . ILE A 1 151 ? 11.505 -12.316 -31.440 1.00 88.75 151 ILE A C 1
ATOM 1212 O O . ILE A 1 151 ? 10.719 -12.998 -30.783 1.00 88.75 151 ILE A O 1
ATOM 1216 N N . ALA A 1 152 ? 12.677 -12.799 -31.856 1.00 87.50 152 ALA A N 1
ATOM 1217 C CA . ALA A 1 152 ? 13.117 -14.162 -31.561 1.00 87.50 152 ALA A CA 1
ATOM 1218 C C . ALA A 1 152 ? 13.260 -14.420 -30.046 1.00 87.50 152 ALA A C 1
ATOM 1220 O O . ALA A 1 152 ? 12.988 -15.524 -29.577 1.00 87.50 152 ALA A O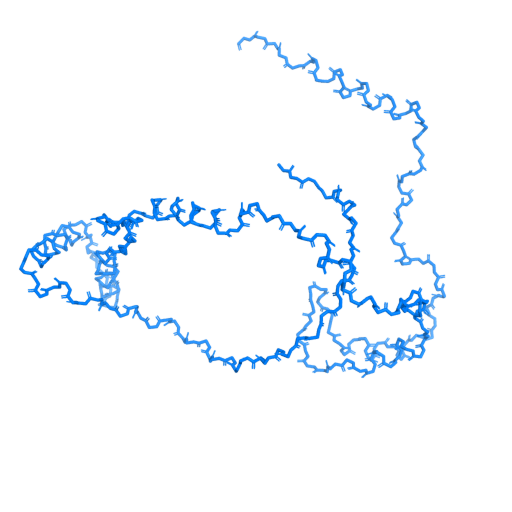 1
ATOM 1221 N N . GLY A 1 153 ? 13.643 -13.395 -29.278 1.00 89.38 153 GLY A N 1
ATOM 1222 C CA . GLY A 1 153 ? 13.820 -13.453 -27.827 1.00 89.38 153 GLY A CA 1
ATOM 1223 C C . GLY A 1 153 ? 12.535 -13.394 -26.993 1.00 89.38 153 GLY A C 1
ATOM 1224 O O . GLY A 1 153 ? 12.612 -13.554 -25.770 1.00 89.38 153 GLY A O 1
ATOM 1225 N N . LEU A 1 154 ? 11.357 -13.178 -27.598 1.00 88.88 154 LEU A N 1
ATOM 1226 C CA . LEU A 1 154 ? 10.088 -13.268 -26.867 1.00 88.88 154 LEU A CA 1
ATOM 1227 C C . LEU A 1 154 ? 9.907 -14.681 -26.287 1.00 88.88 154 LEU A C 1
ATOM 1229 O O . LEU A 1 154 ? 10.452 -15.660 -26.790 1.00 88.88 154 LEU A O 1
ATOM 1233 N N . LYS A 1 155 ? 9.144 -14.811 -25.203 1.00 86.62 155 LYS A N 1
ATOM 1234 C CA . LYS A 1 155 ? 8.850 -16.115 -24.590 1.00 86.62 155 LYS A CA 1
ATOM 1235 C C . LYS A 1 155 ? 7.461 -16.575 -24.998 1.00 86.62 155 LYS A C 1
ATOM 1237 O O . LYS A 1 155 ? 6.521 -15.793 -24.890 1.00 86.62 155 LYS A O 1
ATOM 1242 N N . ASP A 1 156 ? 7.357 -17.841 -25.375 1.00 88.00 156 ASP A N 1
ATOM 1243 C CA . ASP A 1 156 ? 6.086 -18.472 -25.730 1.00 88.00 156 ASP A CA 1
ATOM 1244 C C . ASP A 1 156 ? 5.293 -18.842 -24.466 1.00 88.00 156 ASP A C 1
ATOM 1246 O O . ASP A 1 156 ? 5.845 -18.939 -23.360 1.00 88.00 156 ASP A O 1
ATOM 1250 N N . GLY A 1 157 ? 3.981 -19.003 -24.613 1.00 85.81 157 GLY A N 1
ATOM 1251 C CA . GLY A 1 157 ? 3.047 -19.335 -23.541 1.00 85.81 157 GLY A CA 1
ATOM 1252 C C . GLY A 1 157 ? 2.835 -18.207 -22.528 1.00 85.81 157 GLY A C 1
ATOM 1253 O O . GLY A 1 157 ? 2.428 -18.462 -21.390 1.00 85.81 157 GLY A O 1
ATOM 1254 N N . LYS A 1 158 ? 3.150 -16.956 -22.888 1.00 86.00 158 LYS A N 1
ATOM 1255 C CA . LYS A 1 158 ? 2.833 -15.780 -22.067 1.00 86.00 158 LYS A CA 1
ATOM 1256 C C . LYS A 1 158 ? 1.447 -15.253 -22.414 1.00 86.00 158 LYS A C 1
ATOM 1258 O O . LYS A 1 158 ? 1.043 -15.260 -23.569 1.00 86.00 158 LYS A O 1
ATOM 1263 N N . ALA A 1 159 ? 0.727 -14.795 -21.388 1.00 86.25 159 ALA A N 1
ATOM 1264 C CA . ALA A 1 159 ? -0.553 -14.133 -21.589 1.00 86.25 159 ALA A CA 1
ATOM 1265 C C . ALA A 1 159 ? -0.356 -12.881 -22.467 1.00 86.25 159 ALA A C 1
ATOM 1267 O O . ALA A 1 159 ? 0.631 -12.166 -22.251 1.00 86.25 159 ALA A O 1
ATOM 1268 N N . PRO A 1 160 ? -1.258 -12.625 -23.430 1.00 87.12 160 PRO A N 1
ATOM 1269 C CA . PRO A 1 160 ? -1.197 -11.428 -24.256 1.00 87.12 160 PRO A CA 1
ATOM 1270 C C . PRO A 1 160 ? -1.343 -10.163 -23.401 1.00 87.12 160 PRO A C 1
ATOM 1272 O O . PRO A 1 160 ? -1.892 -10.201 -22.294 1.00 87.12 160 PRO A O 1
ATO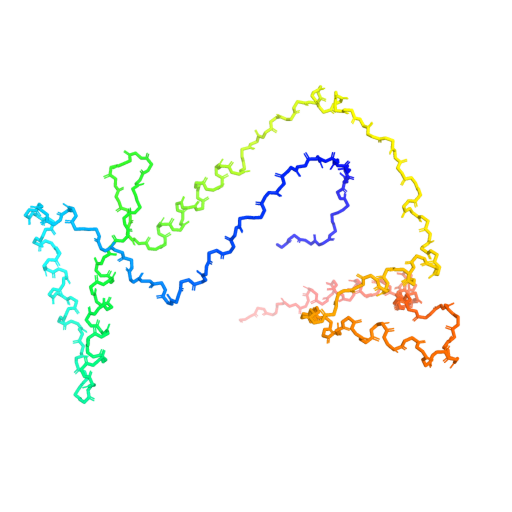M 1275 N N . GLY A 1 161 ? -0.820 -9.046 -23.908 1.00 84.31 161 GLY A N 1
ATOM 1276 C CA . GLY A 1 161 ? -0.976 -7.741 -23.277 1.00 84.31 161 GLY A CA 1
ATOM 1277 C C . GLY A 1 161 ? -2.400 -7.197 -23.419 1.00 84.31 161 GLY A C 1
ATOM 1278 O O . GLY A 1 161 ? -3.326 -7.900 -23.823 1.00 84.31 161 GLY A O 1
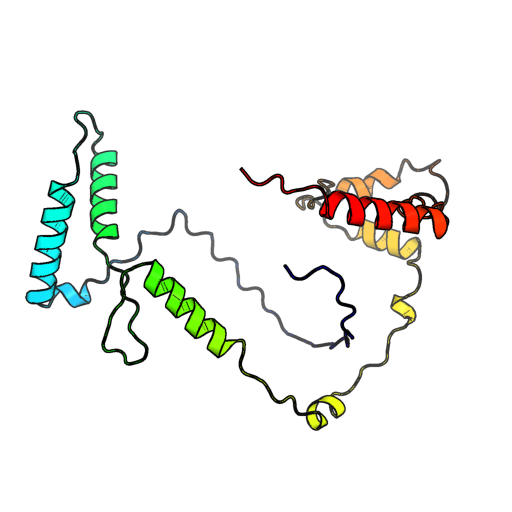ATOM 1279 N N . GLY A 1 162 ? -2.580 -5.910 -23.107 1.00 83.62 162 GLY A N 1
ATOM 1280 C CA . GLY A 1 162 ? -3.858 -5.215 -23.341 1.00 83.62 162 GLY A CA 1
ATOM 1281 C C . GLY A 1 162 ? -4.247 -5.126 -24.823 1.00 83.62 162 GLY A C 1
ATOM 1282 O O . GLY A 1 162 ? -5.407 -4.886 -25.133 1.00 83.62 162 GLY A O 1
ATOM 1283 N N . ASP A 1 163 ? -3.289 -5.362 -25.719 1.00 83.19 163 ASP A N 1
ATOM 1284 C CA . ASP A 1 163 ? -3.467 -5.498 -27.164 1.00 83.19 163 ASP A CA 1
ATOM 1285 C C . ASP A 1 163 ? -4.075 -6.849 -27.580 1.00 83.19 163 ASP A C 1
ATOM 1287 O O . ASP A 1 163 ? -4.538 -6.989 -28.709 1.00 83.19 163 ASP A O 1
ATOM 1291 N N . GLY A 1 164 ? -4.090 -7.852 -26.695 1.00 88.38 164 GLY A N 1
ATOM 1292 C CA . GLY A 1 164 ? -4.638 -9.175 -26.989 1.00 88.38 164 GLY A CA 1
ATOM 1293 C C . GLY A 1 164 ? -3.779 -10.025 -27.936 1.00 88.38 164 GLY A C 1
ATOM 1294 O O . GLY A 1 164 ? -4.204 -11.120 -28.303 1.00 88.38 164 GLY A O 1
ATOM 1295 N N . ILE A 1 165 ? -2.576 -9.573 -28.314 1.00 85.25 165 ILE A N 1
ATOM 1296 C CA . ILE A 1 165 ? -1.721 -10.255 -29.295 1.00 85.25 165 ILE A CA 1
ATOM 1297 C C . ILE A 1 165 ? -0.667 -11.108 -28.571 1.00 85.25 165 ILE A C 1
ATOM 1299 O O . ILE A 1 165 ? 0.172 -10.572 -27.843 1.00 85.25 165 ILE A O 1
ATOM 1303 N N . PRO A 1 166 ? -0.667 -12.440 -28.750 1.00 87.75 166 PRO A N 1
ATOM 1304 C CA . PRO A 1 166 ? 0.318 -13.307 -28.119 1.00 87.75 166 PRO A CA 1
ATOM 1305 C C . PRO A 1 166 ? 1.667 -13.272 -28.866 1.00 87.75 166 PRO A C 1
ATOM 1307 O O . PRO A 1 166 ? 1.749 -12.953 -30.056 1.00 87.75 166 PRO A O 1
ATOM 1310 N N . ALA A 1 167 ? 2.753 -13.589 -28.160 1.00 85.94 167 ALA A N 1
ATOM 1311 C CA . ALA A 1 167 ? 4.131 -13.496 -28.658 1.00 85.94 167 ALA A CA 1
ATOM 1312 C C . ALA A 1 167 ? 4.396 -14.351 -29.913 1.00 85.94 167 ALA A C 1
ATOM 1314 O O . ALA A 1 167 ? 5.181 -13.982 -30.788 1.00 85.94 167 ALA A O 1
ATOM 1315 N N . GLU A 1 168 ? 3.708 -15.481 -30.007 1.00 88.12 168 GLU A N 1
ATOM 1316 C CA . GLU A 1 168 ? 3.774 -16.470 -31.074 1.00 88.12 168 GLU A CA 1
ATOM 1317 C C . GLU A 1 168 ? 3.367 -15.868 -32.422 1.00 88.12 168 GLU A C 1
ATOM 1319 O O . GLU A 1 168 ? 3.965 -16.185 -33.450 1.00 88.12 168 GLU A O 1
ATOM 1324 N N . VAL A 1 169 ? 2.403 -14.939 -32.422 1.00 87.19 169 VAL A N 1
ATOM 1325 C CA . VAL A 1 169 ? 1.948 -14.247 -33.638 1.00 87.19 169 VAL A CA 1
ATOM 1326 C C . VAL A 1 169 ? 3.069 -13.389 -34.216 1.00 87.19 169 VAL A C 1
ATOM 1328 O O . VAL A 1 169 ? 3.283 -13.384 -35.425 1.00 87.19 169 VAL A O 1
ATOM 1331 N N . TRP A 1 170 ? 3.846 -12.715 -33.368 1.00 84.31 170 TRP A N 1
ATOM 1332 C CA . TRP A 1 170 ? 4.980 -11.901 -33.809 1.00 84.31 170 TRP A CA 1
ATOM 1333 C C . TRP A 1 170 ? 6.152 -12.741 -34.317 1.00 84.31 170 TRP A C 1
ATOM 1335 O O . TRP A 1 170 ? 6.829 -12.343 -35.268 1.00 84.31 170 TRP A O 1
ATOM 1345 N N . LYS A 1 171 ? 6.383 -13.907 -33.706 1.00 87.44 171 LYS A N 1
ATOM 1346 C CA . LYS A 1 171 ? 7.449 -14.833 -34.105 1.00 87.44 171 LYS A CA 1
ATOM 1347 C C . LYS A 1 171 ? 7.156 -15.550 -35.417 1.00 87.44 171 LYS A C 1
ATOM 1349 O O . LYS A 1 171 ? 8.026 -15.605 -36.280 1.00 87.44 171 LYS A O 1
ATOM 1354 N N . HIS A 1 172 ? 5.947 -16.084 -35.572 1.00 82.88 172 HIS A N 1
ATOM 1355 C CA . HIS A 1 172 ? 5.579 -16.918 -36.719 1.00 82.88 172 HIS A CA 1
ATOM 1356 C C . HIS A 1 172 ? 4.910 -16.130 -37.850 1.00 82.88 172 HIS A C 1
ATOM 1358 O O . HIS A 1 172 ? 5.007 -16.516 -39.010 1.00 82.88 172 HIS A O 1
ATOM 1364 N N . GLY A 1 173 ? 4.298 -14.980 -37.557 1.00 73.50 173 GLY A N 1
ATOM 1365 C CA . GLY A 1 173 ? 3.639 -14.133 -38.558 1.00 73.50 173 GLY A CA 1
ATOM 1366 C C . GLY A 1 173 ? 4.587 -13.391 -39.508 1.00 73.50 173 GLY A C 1
ATOM 1367 O O . GLY A 1 173 ? 4.124 -12.694 -40.411 1.00 73.50 173 GLY A O 1
ATOM 1368 N N . ARG A 1 174 ? 5.910 -13.507 -39.323 1.00 60.81 174 ARG A N 1
ATOM 1369 C CA . ARG A 1 174 ? 6.926 -12.872 -40.180 1.00 60.81 174 ARG A CA 1
ATOM 1370 C C . ARG A 1 174 ? 7.240 -13.634 -41.467 1.00 60.81 174 ARG A C 1
ATOM 1372 O O . ARG A 1 174 ? 7.695 -12.994 -42.409 1.00 60.81 174 ARG A O 1
ATOM 1379 N N . ASP A 1 175 ? 6.975 -14.938 -41.527 1.00 54.53 175 ASP A N 1
ATOM 1380 C CA . ASP A 1 175 ? 7.325 -15.773 -42.692 1.00 54.53 175 ASP A CA 1
ATOM 1381 C C . ASP A 1 175 ? 6.458 -15.458 -43.930 1.00 54.53 175 ASP A C 1
ATOM 1383 O O . ASP A 1 175 ? 6.834 -15.720 -45.065 1.00 54.53 175 ASP A O 1
ATOM 1387 N N . ASN A 1 176 ? 5.317 -14.787 -43.730 1.00 46.94 176 ASN A N 1
ATOM 1388 C CA . ASN A 1 176 ? 4.365 -14.456 -44.792 1.00 46.94 176 ASN A CA 1
ATOM 1389 C C . ASN A 1 176 ? 4.513 -13.025 -45.354 1.00 46.94 176 ASN A C 1
ATOM 1391 O O . ASN A 1 176 ? 3.596 -12.514 -45.990 1.00 46.94 176 ASN A O 1
ATOM 1395 N N . ARG A 1 177 ? 5.640 -12.339 -45.102 1.00 48.34 177 ARG A N 1
ATOM 1396 C CA . ARG A 1 177 ? 5.897 -10.968 -45.590 1.00 48.34 177 ARG A CA 1
ATOM 1397 C C . ARG A 1 177 ? 6.844 -10.938 -46.790 1.00 48.34 177 ARG A C 1
ATOM 1399 O O . ARG A 1 177 ? 7.839 -10.219 -46.789 1.00 48.34 177 ARG A O 1
ATOM 1406 N N . GLN A 1 178 ? 6.498 -11.657 -47.852 1.00 42.03 178 GLN A N 1
ATOM 1407 C CA . GLN A 1 178 ? 6.713 -11.087 -49.181 1.00 42.03 178 GLN A CA 1
ATOM 1408 C C . GLN A 1 178 ? 5.506 -10.178 -49.437 1.00 42.03 178 GLN A C 1
ATOM 1410 O O . GLN A 1 178 ? 4.374 -10.625 -49.335 1.00 42.03 178 GLN A O 1
ATOM 1415 N N . THR A 1 179 ? 5.761 -8.894 -49.684 1.00 47.88 179 THR A N 1
ATOM 1416 C CA . THR A 1 179 ? 4.784 -7.797 -49.844 1.00 47.88 179 THR A CA 1
ATOM 1417 C C . THR A 1 179 ? 4.121 -7.285 -48.555 1.00 47.88 179 THR A C 1
ATOM 1419 O O . THR A 1 179 ? 2.956 -7.539 -48.272 1.00 47.88 179 THR A O 1
ATOM 1422 N N . ALA A 1 180 ? 4.840 -6.457 -47.801 1.00 35.88 180 ALA A N 1
ATOM 1423 C CA . ALA A 1 180 ? 4.215 -5.336 -47.100 1.00 35.88 180 ALA A CA 1
ATOM 1424 C C . ALA A 1 180 ? 5.114 -4.106 -47.297 1.00 35.88 180 ALA A C 1
ATOM 1426 O O . ALA A 1 180 ? 6.337 -4.250 -47.207 1.00 35.88 180 ALA A O 1
ATOM 1427 N N . PRO A 1 181 ? 4.544 -2.943 -47.656 1.00 38.38 181 PRO A N 1
ATOM 1428 C CA . PRO A 1 181 ? 5.306 -1.812 -48.154 1.00 38.38 181 PRO A CA 1
ATOM 1429 C C . PRO A 1 181 ? 6.228 -1.254 -47.073 1.00 38.38 181 PRO A C 1
ATOM 1431 O O . PRO A 1 181 ? 5.899 -1.202 -45.887 1.00 38.38 181 PRO A O 1
ATOM 1434 N N . THR A 1 182 ? 7.404 -0.844 -47.525 1.00 45.59 182 THR A N 1
ATOM 1435 C CA . THR A 1 182 ? 8.391 -0.069 -46.790 1.00 45.59 182 THR A CA 1
ATOM 1436 C C . THR A 1 182 ? 7.718 1.120 -46.097 1.00 45.59 182 THR A C 1
ATOM 1438 O O . THR A 1 182 ? 6.995 1.875 -46.737 1.00 45.59 182 THR A O 1
ATOM 1441 N N . ASN A 1 183 ? 7.960 1.241 -44.790 1.00 49.81 183 ASN A N 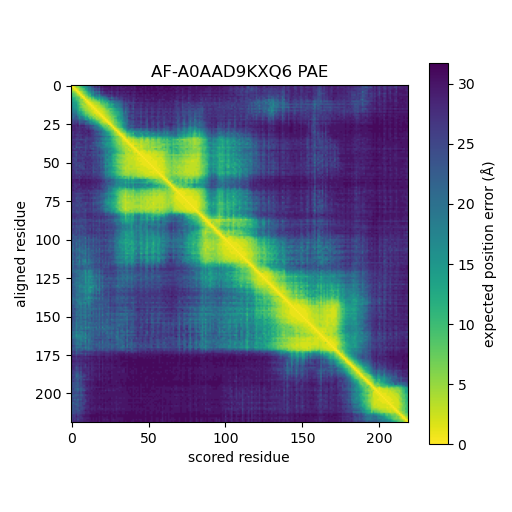1
ATOM 1442 C CA . ASN A 1 183 ? 7.789 2.415 -43.929 1.00 49.81 183 ASN A CA 1
ATOM 1443 C C . ASN A 1 183 ? 7.233 3.689 -44.592 1.00 49.81 183 ASN A C 1
ATOM 1445 O O . ASN A 1 183 ? 7.968 4.350 -45.321 1.00 49.81 183 ASN A O 1
ATOM 1449 N N . HIS A 1 184 ? 6.002 4.073 -44.224 1.00 46.06 184 HIS A N 1
ATOM 1450 C CA . HIS A 1 184 ? 5.663 5.449 -43.799 1.00 46.06 184 HIS A CA 1
ATOM 1451 C C . HIS A 1 184 ? 4.209 5.659 -43.308 1.00 46.06 184 HIS A C 1
ATOM 1453 O O . HIS A 1 184 ? 3.782 6.798 -43.191 1.00 46.06 184 HIS A O 1
ATOM 1459 N N . GLN A 1 185 ? 3.438 4.614 -42.978 1.00 43.84 185 GLN A N 1
ATOM 1460 C CA . GLN A 1 185 ? 1.998 4.758 -42.663 1.00 43.84 185 GLN A CA 1
ATOM 1461 C C . GLN A 1 185 ? 1.572 4.357 -41.242 1.00 43.84 185 GLN A C 1
ATOM 1463 O O . GLN A 1 185 ? 0.383 4.289 -40.960 1.00 43.84 185 GLN A O 1
ATOM 1468 N N . CYS A 1 186 ? 2.515 4.095 -40.330 1.00 40.25 186 CYS A N 1
ATOM 1469 C CA . CYS A 1 186 ? 2.183 3.730 -38.942 1.00 40.25 186 CYS A CA 1
ATOM 1470 C C . CYS A 1 186 ? 2.530 4.811 -37.907 1.00 40.25 186 CYS A C 1
ATOM 1472 O O . CYS A 1 186 ? 2.380 4.566 -36.711 1.00 40.25 186 CYS A O 1
ATOM 1474 N N . LEU A 1 187 ? 2.994 5.988 -38.336 1.00 42.84 187 LEU A N 1
ATOM 1475 C CA . LEU A 1 187 ? 2.875 7.173 -37.491 1.00 42.84 187 LEU A CA 1
ATOM 1476 C C . LEU A 1 187 ? 1.423 7.610 -37.625 1.00 42.84 187 LEU A C 1
ATOM 1478 O O . LEU A 1 187 ? 0.968 7.813 -38.745 1.00 42.84 187 LEU A O 1
ATOM 1482 N N . GLY A 1 188 ? 0.697 7.643 -36.509 1.00 38.97 188 GLY A N 1
ATOM 1483 C CA . GLY A 1 188 ? -0.685 8.096 -36.490 1.00 38.97 188 GLY A CA 1
ATOM 1484 C C . GLY A 1 188 ? -0.804 9.418 -37.238 1.00 38.97 188 GLY A C 1
ATOM 1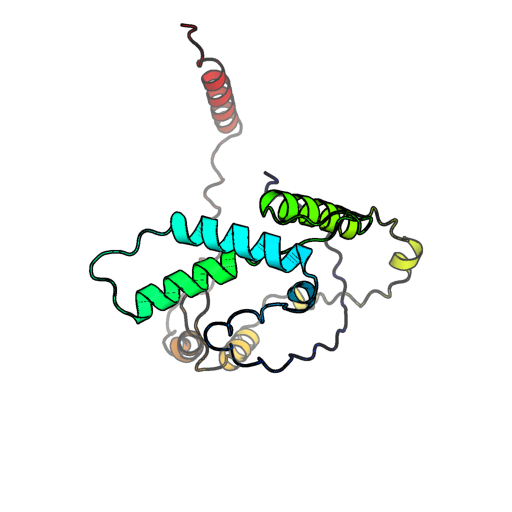485 O O . GLY A 1 188 ? -0.004 10.330 -37.025 1.00 38.97 188 GLY A O 1
ATOM 1486 N N . ASP A 1 189 ? -1.766 9.477 -38.150 1.00 36.41 189 ASP A N 1
ATOM 1487 C CA . ASP A 1 189 ? -2.123 10.689 -38.863 1.00 36.41 189 ASP A CA 1
ATOM 1488 C C . ASP A 1 189 ? -2.642 11.732 -37.854 1.00 36.41 189 ASP A C 1
ATOM 1490 O O . ASP A 1 189 ? -3.843 11.895 -37.662 1.00 36.41 189 ASP A O 1
ATOM 1494 N N . ASP A 1 190 ? -1.736 12.496 -37.241 1.00 38.28 190 ASP A N 1
ATOM 1495 C CA . ASP A 1 190 ? -2.039 13.767 -36.564 1.00 38.28 190 ASP A CA 1
ATOM 1496 C C . ASP A 1 190 ? -2.293 14.900 -37.589 1.00 38.28 190 ASP A C 1
ATOM 1498 O O . ASP A 1 190 ? -2.351 16.085 -37.259 1.00 38.28 190 ASP A O 1
ATOM 1502 N N . SER A 1 191 ? -2.492 14.563 -38.869 1.00 45.59 191 SER A N 1
ATOM 1503 C CA . SER A 1 191 ? -2.792 15.516 -39.945 1.00 45.59 191 SER A CA 1
ATOM 1504 C C . SER A 1 191 ? -4.209 16.105 -39.898 1.00 45.59 191 SER A C 1
ATOM 1506 O O . SER A 1 191 ? -4.568 16.878 -40.781 1.00 45.59 191 SER A O 1
ATOM 1508 N N . ALA A 1 192 ? -5.005 15.835 -38.859 1.00 42.50 192 ALA A N 1
ATOM 1509 C CA . ALA A 1 192 ? -6.266 16.549 -38.640 1.00 42.50 192 ALA A CA 1
ATOM 1510 C C . ALA A 1 192 ? -6.083 17.982 -38.085 1.00 42.50 192 ALA A C 1
ATOM 1512 O O . ALA A 1 192 ? -7.063 18.710 -37.963 1.00 42.50 192 ALA A O 1
ATOM 1513 N N . LEU A 1 193 ? -4.853 18.415 -37.766 1.00 44.72 193 LEU A N 1
ATOM 1514 C CA . LEU A 1 193 ? -4.573 19.747 -37.203 1.00 44.72 193 LEU A CA 1
ATOM 1515 C C . LEU A 1 193 ? -3.924 20.744 -38.174 1.00 44.72 193 LEU A C 1
ATOM 1517 O O . LEU A 1 193 ? -3.287 21.700 -37.737 1.00 44.72 193 LEU A O 1
ATOM 1521 N N . VAL A 1 194 ? -4.104 20.589 -39.487 1.00 52.44 194 VAL A N 1
ATOM 1522 C CA . VAL A 1 194 ? -3.750 21.663 -40.429 1.00 52.44 194 VAL A CA 1
ATOM 1523 C C . VAL A 1 194 ? -4.850 21.855 -41.461 1.00 52.44 194 VAL A C 1
ATOM 1525 O O . VAL A 1 194 ? -4.788 21.299 -42.549 1.00 52.44 194 VAL A O 1
ATOM 1528 N N . ALA A 1 195 ? -5.845 22.668 -41.110 1.00 44.00 195 ALA A N 1
ATOM 1529 C CA . ALA A 1 195 ? -6.409 23.694 -41.994 1.00 44.00 195 ALA A CA 1
ATOM 1530 C C . ALA A 1 195 ? -7.509 24.481 -41.265 1.00 44.00 195 ALA A C 1
ATOM 1532 O O . ALA A 1 195 ? -8.632 24.557 -41.745 1.00 44.00 195 ALA A O 1
ATOM 1533 N N . HIS A 1 196 ? -7.190 25.077 -40.114 1.00 51.41 196 HIS A N 1
ATOM 1534 C CA . HIS A 1 196 ? -7.936 26.255 -39.689 1.00 51.41 196 HIS A CA 1
ATOM 1535 C C . HIS A 1 196 ? -6.988 27.439 -39.710 1.00 51.41 196 HIS A C 1
ATOM 1537 O O . HIS A 1 196 ? -5.994 27.463 -38.982 1.00 51.41 196 HIS A O 1
ATOM 1543 N N . SER A 1 197 ? -7.242 28.389 -40.613 1.00 72.69 197 SER A N 1
ATOM 1544 C CA . SER A 1 197 ? -6.518 29.659 -40.582 1.00 72.69 197 SER A CA 1
ATOM 1545 C C . SER A 1 197 ? -6.774 30.329 -39.225 1.00 72.69 197 SER A C 1
ATOM 1547 O O . SER A 1 197 ? -7.765 30.036 -38.550 1.00 72.69 197 SER A O 1
ATOM 1549 N N . ALA A 1 198 ? -5.889 31.229 -38.795 1.00 63.66 198 ALA A N 1
ATOM 1550 C CA . ALA A 1 198 ? -6.061 31.935 -37.522 1.00 63.66 198 ALA A CA 1
ATOM 1551 C C . ALA A 1 198 ? -7.441 32.624 -37.406 1.00 63.66 198 ALA A C 1
ATOM 1553 O O . ALA A 1 198 ? -7.995 32.720 -36.314 1.00 63.66 198 ALA A O 1
ATOM 1554 N N . GLU A 1 199 ? -8.033 33.024 -38.535 1.00 68.75 199 GLU A N 1
ATOM 1555 C CA . GLU A 1 199 ? -9.373 33.613 -38.601 1.00 68.75 199 GLU A CA 1
ATOM 1556 C C . GLU A 1 199 ? -10.490 32.598 -38.300 1.00 68.75 199 GLU A C 1
ATOM 1558 O O . GLU A 1 199 ? -11.502 32.946 -37.693 1.00 68.75 199 GLU A O 1
ATOM 1563 N N . GLU A 1 200 ? -10.315 31.330 -38.682 1.00 65.31 200 GLU A N 1
ATOM 1564 C CA . GLU A 1 200 ? -11.280 30.261 -38.400 1.00 65.31 200 GLU A CA 1
ATOM 1565 C C . GLU A 1 200 ? -11.229 29.824 -36.935 1.00 65.31 200 GLU A C 1
ATOM 1567 O O . GLU A 1 200 ? -12.275 29.602 -36.325 1.00 65.31 200 GLU A O 1
ATOM 1572 N N . MET A 1 201 ? -10.037 29.794 -36.331 1.00 63.59 201 MET A N 1
ATOM 1573 C CA . MET A 1 201 ? -9.906 29.567 -34.889 1.00 63.59 201 MET A CA 1
ATOM 1574 C C . MET A 1 201 ? -10.514 30.716 -34.074 1.00 63.59 201 MET A C 1
ATOM 1576 O O . MET A 1 201 ? -11.177 30.457 -33.070 1.00 63.59 201 MET A O 1
ATOM 1580 N N . GLN A 1 202 ? -10.371 31.967 -34.530 1.00 69.38 202 GLN A N 1
ATOM 1581 C CA . GLN A 1 202 ? -10.983 33.119 -33.862 1.00 69.38 202 GLN A CA 1
ATOM 1582 C C . GLN A 1 202 ? -12.518 33.061 -33.914 1.00 69.38 202 GLN A C 1
ATOM 1584 O O . GLN A 1 202 ? -13.165 33.268 -32.893 1.00 69.38 202 GLN A O 1
ATOM 1589 N N . LYS A 1 203 ? -13.109 32.657 -35.048 1.00 73.75 203 LYS A N 1
ATOM 1590 C CA . LYS A 1 203 ? -14.566 32.443 -35.158 1.00 73.75 203 LYS A CA 1
ATOM 1591 C C . LYS A 1 203 ? -15.096 31.384 -34.193 1.00 73.75 203 LYS A C 1
ATOM 1593 O O . LYS A 1 203 ? -16.195 31.538 -33.668 1.00 73.75 203 LYS A O 1
ATOM 1598 N N . ILE A 1 204 ? -14.334 30.314 -33.959 1.00 69.00 204 ILE A N 1
ATOM 1599 C CA . ILE A 1 204 ? -14.718 29.270 -33.000 1.00 69.00 204 ILE A CA 1
ATOM 1600 C C . ILE A 1 204 ? -14.674 29.827 -31.573 1.00 69.00 204 ILE A C 1
ATOM 1602 O O . ILE A 1 204 ? -15.614 29.624 -30.808 1.00 69.00 204 ILE A O 1
ATOM 1606 N N . VAL A 1 205 ? -13.621 30.570 -31.222 1.00 75.00 205 VAL A N 1
ATOM 1607 C CA . VAL A 1 205 ? -13.484 31.200 -29.898 1.00 75.00 205 VAL A CA 1
ATOM 1608 C C . VAL A 1 205 ? -14.602 32.214 -29.639 1.00 75.00 205 VAL A C 1
ATOM 1610 O O . VAL A 1 205 ? -15.197 32.204 -28.559 1.00 75.00 205 VAL A O 1
ATOM 1613 N N . ASP A 1 206 ? -14.939 33.037 -30.630 1.00 76.38 206 ASP A N 1
ATOM 1614 C CA . ASP A 1 206 ? -15.987 34.051 -30.507 1.00 76.38 206 ASP A CA 1
ATOM 1615 C C . ASP A 1 206 ? -17.378 33.403 -30.365 1.00 76.38 206 ASP A C 1
ATOM 1617 O O . ASP A 1 206 ? -18.152 33.794 -29.492 1.00 76.38 206 ASP A O 1
ATOM 1621 N N . ALA A 1 207 ? -17.660 32.331 -31.117 1.00 74.06 207 ALA A N 1
ATOM 1622 C CA . ALA A 1 207 ? -18.909 31.573 -31.002 1.00 74.06 207 ALA A CA 1
ATOM 1623 C C . ALA A 1 207 ? -19.090 30.920 -29.618 1.00 74.06 207 ALA A C 1
ATOM 1625 O O . ALA A 1 207 ? -20.192 30.925 -29.068 1.00 74.06 207 ALA A O 1
ATOM 1626 N N . PHE A 1 208 ? -18.015 30.394 -29.021 1.00 68.19 208 PHE A N 1
ATOM 1627 C CA . PHE A 1 208 ? -18.052 29.870 -27.650 1.00 68.19 208 PHE A CA 1
ATOM 1628 C C . PHE A 1 208 ? -18.273 30.977 -26.608 1.00 68.19 208 PHE A C 1
ATOM 1630 O O . PHE A 1 208 ? -18.967 30.761 -25.612 1.00 68.19 208 PHE A O 1
ATOM 1637 N N . SER A 1 209 ? -17.708 32.164 -26.838 1.00 73.50 209 SER A N 1
ATOM 1638 C CA . SER A 1 209 ? -17.858 33.321 -25.951 1.00 73.50 209 SER A CA 1
ATOM 1639 C C . SER A 1 209 ? -19.279 33.893 -25.980 1.00 73.50 209 SER A C 1
ATOM 1641 O O . SER A 1 209 ? -19.815 34.272 -24.938 1.00 73.50 209 SER A O 1
ATOM 1643 N N . ASP A 1 210 ? -19.926 33.901 -27.147 1.00 71.06 210 ASP A N 1
ATOM 1644 C CA . ASP A 1 210 ? -21.305 34.375 -27.294 1.00 71.06 210 ASP A CA 1
ATOM 1645 C C . ASP A 1 210 ? -22.339 33.354 -26.802 1.00 71.06 210 ASP A C 1
ATOM 1647 O O . ASP A 1 210 ? -23.271 33.733 -26.091 1.00 71.06 210 ASP A O 1
ATOM 1651 N N . ALA A 1 211 ? -22.115 32.053 -27.019 1.00 66.44 211 ALA A N 1
ATOM 1652 C CA . ALA A 1 211 ? -22.953 31.001 -26.431 1.00 66.44 211 ALA A CA 1
ATOM 1653 C C . ALA A 1 211 ? -22.910 31.004 -24.889 1.00 66.44 211 ALA A C 1
ATOM 1655 O O . ALA A 1 211 ? -23.876 30.630 -24.229 1.00 66.44 211 ALA A O 1
ATOM 1656 N N . SER A 1 212 ? -21.802 31.468 -24.297 1.00 62.56 212 SER A N 1
ATOM 1657 C CA . SER A 1 212 ? -21.678 31.625 -22.845 1.00 62.56 212 SER A CA 1
ATOM 1658 C C . SER A 1 212 ? -22.456 32.823 -22.285 1.00 62.56 212 SER A C 1
ATOM 1660 O O . SER A 1 212 ? -22.654 32.885 -21.070 1.00 62.56 212 SER A O 1
ATOM 1662 N N . LYS A 1 213 ? -22.871 33.782 -23.121 1.00 63.09 213 LYS A N 1
ATOM 1663 C CA . LYS A 1 213 ? -23.657 34.953 -22.693 1.00 63.09 213 LYS A CA 1
ATOM 1664 C C . LYS A 1 213 ? -25.163 34.699 -22.784 1.00 63.09 213 LYS A C 1
ATOM 1666 O O . LYS A 1 213 ? -25.916 35.290 -22.018 1.00 63.09 213 LYS A O 1
ATOM 1671 N N . GLU A 1 214 ? -25.599 33.788 -23.649 1.00 61.53 214 GLU A N 1
ATOM 1672 C CA . GLU A 1 214 ? -27.008 33.409 -23.824 1.00 61.53 214 GLU A CA 1
ATOM 1673 C C . GLU A 1 214 ? -27.429 32.201 -22.966 1.00 61.53 214 GLU A C 1
ATOM 1675 O O . GLU A 1 214 ? -28.073 31.281 -23.450 1.00 61.53 214 GLU A O 1
ATOM 1680 N N . VAL A 1 215 ? -27.127 32.180 -21.663 1.00 59.56 215 VAL A N 1
ATOM 1681 C CA . VAL A 1 215 ? -27.855 31.288 -20.732 1.00 59.56 215 VAL A CA 1
ATOM 1682 C C . VAL A 1 215 ? -28.058 31.962 -19.375 1.00 59.56 215 VAL A C 1
ATOM 1684 O O . VAL A 1 215 ? -27.378 31.656 -18.393 1.00 59.56 215 VAL A O 1
ATOM 1687 N N . ARG A 1 216 ? -29.040 32.868 -19.324 1.00 50.44 216 ARG A N 1
ATOM 1688 C CA . ARG A 1 216 ? -30.027 32.929 -18.232 1.00 50.44 216 ARG A CA 1
ATOM 1689 C C . ARG A 1 216 ? -31.201 33.851 -18.611 1.00 50.44 216 ARG A C 1
ATOM 1691 O O . ARG A 1 216 ? -31.079 35.064 -18.462 1.00 50.44 216 ARG A O 1
ATOM 1698 N N . PRO A 1 217 ? -32.342 33.326 -19.085 1.00 49.91 217 PRO A N 1
ATOM 1699 C CA . PRO A 1 217 ? -33.609 33.939 -18.737 1.00 49.91 217 PRO A CA 1
ATOM 1700 C C . PRO A 1 217 ? -33.880 33.605 -17.265 1.00 49.91 217 PRO A C 1
ATOM 1702 O O . PRO A 1 217 ? -33.923 32.437 -16.880 1.00 49.91 217 PRO A O 1
ATOM 1705 N N . GLU A 1 218 ? -33.936 34.650 -16.447 1.00 55.12 218 GLU A N 1
ATOM 1706 C CA . GLU A 1 218 ? -34.530 34.611 -15.114 1.00 55.12 218 GLU A CA 1
ATOM 1707 C C . GLU A 1 218 ? -36.011 34.245 -15.271 1.00 55.12 218 GLU A C 1
ATOM 1709 O O . GLU A 1 218 ? -36.715 34.947 -15.993 1.00 55.12 218 GLU A O 1
ATOM 1714 N N . ASP A 1 219 ? -36.426 33.141 -14.647 1.00 47.25 219 ASP A N 1
ATOM 1715 C CA . ASP A 1 219 ? -37.740 32.913 -14.024 1.00 47.25 219 ASP A CA 1
ATOM 1716 C C . ASP A 1 219 ? -37.662 31.663 -13.124 1.00 47.25 219 ASP A C 1
ATOM 1718 O O . ASP A 1 219 ? -37.264 30.579 -13.619 1.00 47.25 219 ASP A O 1
#

Foldseek 3Di:
DDDPPDPDPDDDDDDDDDDDDDPPDPPPPPPDPDPQDCVCCVDPVVVVVLVVQLVVLVVVDDDPPDDDPVVVVVVSVVSVVLSSQPFDADPVRPGTDRDPVVVVVVVVVVCCCVPVDPDPDPVVVVVPPDDDPDDCVVVDDDDPVNVLVVLVPDDAPDQDDVVRDGSVCSNVVVVPPPDDDPDDPPPPCPVVPPDDDPVNVVVVVVVVVVVVVPPDDDD